Protein AF-A0A357TM48-F1 (afdb_monomer)

Radius of gyration: 20.2 Å; Cα contacts (8 Å, |Δi|>4): 342; chains: 1; bounding box: 59×44×56 Å

Sequence (221 aa):
MKEPLDELLVQACAARQRADLAALEQLAPANVPMPFVPQVRRTPRRLLKIVIIAAVCAVLATTAYAFWPRAAVILEGSRAYLAVQEAPQNSIPMEQMQLTYVPEGCTVAWDDSTYQKYGVYYCLIDNGKQGREQQLLGIAQMPLESKVNIQGSGPDDAITEEDEENIAQQFVLVDDIAALTAEEIQERSVVTWTAGDSYYVASVYRWQDKAEVVKILQGIR

Structure (mmCIF, N/CA/C/O backbone):
data_AF-A0A357TM48-F1
#
_entry.id   AF-A0A357TM48-F1
#
loop_
_atom_site.group_PDB
_atom_site.id
_atom_site.type_symbol
_atom_site.label_atom_id
_atom_site.label_alt_id
_atom_site.label_comp_id
_atom_site.label_asym_id
_atom_site.label_entity_id
_atom_site.label_seq_id
_atom_site.pdbx_PDB_ins_code
_atom_site.Cartn_x
_atom_site.Cartn_y
_atom_site.Cartn_z
_atom_site.occupancy
_atom_site.B_iso_or_equiv
_atom_site.auth_seq_id
_atom_site.auth_comp_id
_atom_site.auth_asym_id
_atom_site.auth_atom_id
_atom_site.pdbx_PDB_model_num
ATOM 1 N N . MET A 1 1 ? 44.552 12.638 -39.356 1.00 50.78 1 MET A N 1
ATOM 2 C CA . MET A 1 1 ? 43.098 12.750 -39.618 1.00 50.78 1 MET A CA 1
ATOM 3 C C . MET A 1 1 ? 42.351 11.466 -39.220 1.00 50.78 1 MET A C 1
ATOM 5 O O . MET A 1 1 ? 41.665 10.890 -40.049 1.00 50.78 1 MET A O 1
ATOM 9 N N . LYS A 1 2 ? 42.483 10.998 -37.967 1.00 55.91 2 LYS A N 1
ATOM 10 C CA . LYS A 1 2 ? 41.686 9.871 -37.420 1.00 55.91 2 LYS A CA 1
ATOM 11 C C . LYS A 1 2 ? 40.519 10.338 -36.536 1.00 55.91 2 LYS A C 1
ATOM 13 O O . LYS A 1 2 ? 39.512 9.655 -36.449 1.00 55.91 2 LYS A O 1
ATOM 18 N N . GLU A 1 3 ? 40.622 11.553 -36.005 1.00 61.62 3 GLU A N 1
ATOM 19 C CA . GLU A 1 3 ? 39.648 12.179 -35.105 1.00 61.62 3 GLU A CA 1
ATOM 20 C C . GLU A 1 3 ? 38.196 12.251 -35.621 1.00 61.62 3 GLU A C 1
ATOM 22 O O . GLU A 1 3 ? 37.305 11.935 -34.837 1.00 61.62 3 GLU A O 1
ATOM 27 N N . PRO A 1 4 ? 37.893 12.561 -36.903 1.00 71.12 4 PRO A N 1
ATOM 28 C CA . PRO A 1 4 ? 36.495 12.732 -37.307 1.00 71.12 4 PRO A CA 1
ATOM 29 C C . PRO A 1 4 ? 35.723 11.408 -37.392 1.00 71.12 4 PRO A C 1
ATOM 31 O O . PRO A 1 4 ? 34.505 11.400 -37.249 1.00 71.12 4 PRO A O 1
ATOM 34 N N . LEU A 1 5 ? 36.405 10.282 -37.631 1.00 73.94 5 LEU A N 1
ATOM 35 C CA . LEU A 1 5 ? 35.756 8.969 -37.683 1.00 73.94 5 LEU A CA 1
ATOM 36 C C . LEU A 1 5 ? 35.489 8.428 -36.274 1.00 73.94 5 LEU A C 1
ATOM 38 O O . LEU A 1 5 ? 34.426 7.861 -36.034 1.00 73.94 5 LEU A O 1
ATOM 42 N N . ASP A 1 6 ? 36.426 8.644 -35.350 1.00 79.50 6 ASP A N 1
ATOM 43 C CA . ASP A 1 6 ? 36.281 8.221 -33.957 1.00 79.50 6 ASP A CA 1
ATOM 44 C C . ASP A 1 6 ? 35.148 8.997 -33.259 1.00 79.50 6 ASP A C 1
ATOM 46 O O . ASP A 1 6 ? 34.325 8.391 -32.5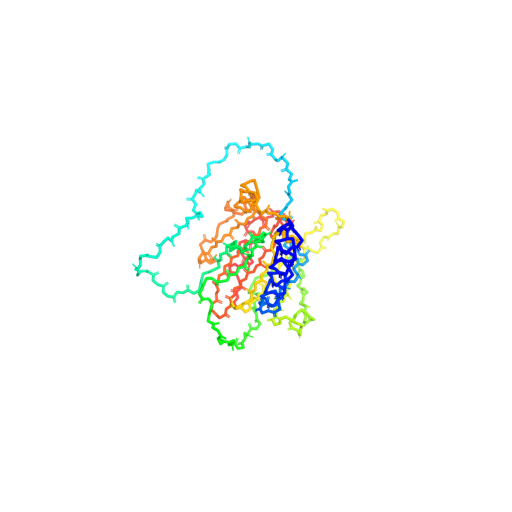73 1.00 79.50 6 ASP A O 1
ATOM 50 N N . GLU A 1 7 ? 35.011 10.305 -33.509 1.00 80.19 7 GLU A N 1
ATOM 51 C CA . GLU A 1 7 ? 33.880 11.097 -32.999 1.00 80.19 7 GLU A CA 1
ATOM 52 C C . GLU A 1 7 ? 32.528 10.623 -33.551 1.00 80.19 7 GLU A C 1
ATOM 54 O O . GLU A 1 7 ? 31.555 10.504 -32.799 1.00 80.19 7 GLU A O 1
ATOM 59 N N . LEU A 1 8 ? 32.461 10.294 -34.847 1.00 79.25 8 LEU A N 1
ATOM 60 C CA . LEU A 1 8 ? 31.242 9.770 -35.470 1.00 79.25 8 LEU A CA 1
ATOM 61 C C . LEU A 1 8 ? 30.846 8.401 -34.901 1.00 79.25 8 LEU A C 1
ATOM 63 O O . LEU A 1 8 ? 29.659 8.141 -34.697 1.00 79.25 8 LEU A O 1
ATOM 67 N N . LEU A 1 9 ? 31.820 7.539 -34.601 1.00 78.81 9 LEU A N 1
ATOM 68 C CA . LEU A 1 9 ? 31.573 6.239 -33.974 1.00 78.81 9 LEU A CA 1
ATOM 69 C C . LEU A 1 9 ? 31.082 6.387 -32.529 1.00 78.81 9 LEU A C 1
ATOM 71 O O . LEU A 1 9 ? 30.126 5.715 -32.142 1.00 78.81 9 LEU A O 1
ATOM 75 N N . VAL A 1 10 ? 31.667 7.301 -31.748 1.00 85.25 10 VAL A N 1
ATOM 76 C CA . VAL A 1 10 ? 31.211 7.596 -30.378 1.00 85.25 10 VAL A CA 1
ATOM 77 C C . VAL A 1 10 ? 29.776 8.131 -30.380 1.00 85.25 10 VAL A C 1
ATOM 79 O O . VAL A 1 10 ? 28.950 7.681 -29.584 1.00 85.25 10 VAL A O 1
ATOM 82 N N . GLN A 1 11 ? 29.438 9.033 -31.306 1.00 80.69 11 GLN A N 1
ATOM 83 C CA . GLN A 1 11 ? 28.073 9.548 -31.439 1.00 80.69 11 GLN A CA 1
ATOM 84 C C . GLN A 1 11 ? 27.076 8.465 -31.865 1.00 80.69 11 GLN A C 1
ATOM 86 O O . GLN A 1 11 ? 25.979 8.398 -31.305 1.00 80.69 11 GLN A O 1
ATOM 91 N N . ALA A 1 12 ? 27.449 7.598 -32.809 1.00 79.38 12 ALA A N 1
ATOM 92 C CA . ALA A 1 12 ? 26.606 6.491 -33.250 1.00 79.38 12 ALA A CA 1
ATOM 93 C C . ALA A 1 12 ? 26.348 5.481 -32.119 1.00 79.38 12 ALA A C 1
ATOM 95 O O . ALA A 1 12 ? 25.206 5.064 -31.925 1.00 79.38 12 ALA A O 1
ATOM 96 N N . CYS A 1 13 ? 27.371 5.147 -31.325 1.00 80.94 13 CYS A N 1
ATOM 97 C CA . CYS A 1 13 ? 27.227 4.297 -30.142 1.00 80.94 13 CYS A CA 1
ATOM 98 C C . CYS A 1 13 ? 26.324 4.938 -29.082 1.00 80.94 13 CYS A C 1
ATOM 100 O O . CYS A 1 13 ? 25.415 4.278 -28.586 1.00 80.94 13 CYS A O 1
ATOM 102 N N . ALA A 1 14 ? 26.500 6.228 -28.783 1.00 76.94 14 ALA A N 1
ATOM 103 C CA . ALA A 1 14 ? 25.650 6.934 -27.825 1.00 76.94 14 ALA A CA 1
ATOM 104 C C . ALA A 1 14 ? 24.187 7.023 -28.299 1.00 76.94 14 ALA A C 1
ATOM 106 O O . ALA A 1 14 ? 23.260 6.848 -27.509 1.00 76.94 14 ALA A O 1
ATOM 107 N N . ALA A 1 15 ? 23.959 7.269 -29.592 1.00 76.75 15 ALA A N 1
ATOM 108 C CA . ALA A 1 15 ? 22.620 7.282 -30.177 1.00 76.75 15 ALA A CA 1
ATOM 109 C C . ALA A 1 15 ? 21.969 5.894 -30.130 1.00 76.75 15 ALA A C 1
ATOM 111 O O . ALA A 1 15 ? 20.793 5.778 -29.783 1.00 76.75 15 ALA A O 1
ATOM 112 N N . ARG A 1 16 ? 22.740 4.839 -30.420 1.00 74.25 16 ARG A N 1
ATOM 113 C CA . ARG A 1 16 ? 22.258 3.460 -30.353 1.00 74.25 16 ARG A CA 1
ATOM 114 C C . ARG A 1 16 ? 21.920 3.044 -28.926 1.00 74.25 16 ARG A C 1
ATOM 116 O O . ARG A 1 16 ? 20.839 2.523 -28.698 1.00 74.25 16 ARG A O 1
ATOM 123 N N . GLN A 1 17 ? 22.787 3.359 -27.971 1.00 73.19 17 GLN A N 1
ATOM 124 C CA . GLN A 1 17 ? 22.563 3.077 -26.558 1.00 73.19 17 GLN A CA 1
ATOM 125 C C . GLN A 1 17 ? 21.320 3.797 -26.022 1.00 73.19 17 GLN A C 1
ATOM 127 O O . GLN A 1 17 ? 20.552 3.206 -25.273 1.00 73.19 17 GLN A O 1
ATOM 132 N N . ARG A 1 18 ? 21.066 5.043 -26.447 1.00 70.31 18 ARG A N 1
ATOM 133 C CA . ARG A 1 18 ? 19.818 5.755 -26.121 1.00 70.31 18 ARG A CA 1
ATOM 134 C C . ARG A 1 18 ? 18.587 5.086 -26.725 1.00 70.31 18 ARG A C 1
ATOM 136 O O . ARG A 1 18 ? 17.568 5.009 -26.054 1.00 70.31 18 ARG A O 1
ATOM 143 N N . ALA A 1 19 ? 18.671 4.618 -27.969 1.00 71.19 19 ALA A N 1
ATOM 144 C CA . ALA A 1 19 ? 17.565 3.918 -28.619 1.00 71.19 19 ALA A CA 1
ATOM 145 C C . ALA A 1 19 ? 17.273 2.569 -27.947 1.00 71.19 19 ALA A C 1
ATOM 147 O O . ALA A 1 19 ? 16.112 2.242 -27.721 1.00 71.19 19 ALA A O 1
ATOM 148 N N . ASP A 1 20 ? 18.315 1.822 -27.581 1.00 60.91 20 ASP A N 1
ATOM 149 C CA . ASP A 1 20 ? 18.181 0.548 -26.878 1.00 60.91 20 ASP A CA 1
ATOM 150 C C . ASP A 1 20 ? 17.650 0.766 -25.442 1.00 60.91 20 ASP A C 1
ATOM 152 O O . ASP A 1 20 ? 16.768 0.033 -25.002 1.00 60.91 20 ASP A O 1
ATOM 156 N N . LEU A 1 21 ? 18.078 1.826 -24.740 1.00 63.47 21 LEU A N 1
ATOM 157 C CA . LEU A 1 21 ? 17.496 2.233 -23.450 1.00 63.47 21 LEU A CA 1
ATOM 158 C C . LEU A 1 21 ? 16.027 2.650 -23.579 1.00 63.47 21 LEU A C 1
ATOM 160 O O . LEU A 1 21 ? 15.206 2.212 -22.782 1.00 63.47 21 LEU A O 1
ATOM 164 N N . ALA A 1 22 ? 15.672 3.441 -24.593 1.00 64.25 22 ALA A N 1
ATOM 165 C CA . ALA A 1 22 ? 14.287 3.833 -24.845 1.00 64.25 22 ALA A CA 1
ATOM 166 C C . ALA A 1 22 ? 13.403 2.623 -25.199 1.00 64.25 22 ALA A C 1
ATOM 168 O O . ALA A 1 22 ? 12.245 2.564 -24.795 1.00 64.25 22 ALA A O 1
ATOM 169 N N . ALA A 1 23 ? 13.944 1.635 -25.918 1.00 61.94 23 ALA A N 1
ATOM 170 C CA . ALA A 1 23 ? 13.253 0.380 -26.196 1.00 61.94 23 ALA A CA 1
ATOM 171 C C . ALA A 1 23 ? 13.053 -0.457 -24.920 1.00 61.94 23 ALA A C 1
ATOM 173 O O . ALA A 1 23 ? 11.981 -1.025 -24.727 1.00 61.94 23 ALA A O 1
ATOM 174 N N . LEU A 1 24 ? 14.039 -0.488 -24.016 1.00 54.25 24 LEU A N 1
ATOM 175 C CA . LEU A 1 24 ? 13.893 -1.114 -22.697 1.00 54.25 24 LEU A CA 1
ATOM 176 C C . LEU A 1 24 ? 12.888 -0.368 -21.807 1.00 54.25 24 LEU A C 1
ATOM 178 O O . LEU A 1 24 ? 12.118 -1.017 -21.110 1.00 54.25 24 LEU A O 1
ATOM 182 N N . GLU A 1 25 ? 12.826 0.965 -21.864 1.00 54.41 25 GLU A N 1
ATOM 183 C CA . GLU A 1 25 ? 11.791 1.752 -21.175 1.00 54.41 25 GLU A CA 1
ATOM 184 C C . GLU A 1 25 ? 10.382 1.481 -21.721 1.00 54.41 25 GLU A C 1
ATOM 186 O O . GLU A 1 25 ? 9.424 1.511 -20.957 1.00 54.41 25 GLU A O 1
ATOM 191 N N . GLN A 1 26 ? 10.241 1.188 -23.018 1.00 50.75 26 GLN A N 1
ATOM 192 C CA . GLN A 1 26 ? 8.958 0.795 -23.619 1.00 50.75 26 GLN A CA 1
ATOM 193 C C . GLN A 1 26 ? 8.539 -0.637 -23.267 1.00 50.75 26 GLN A C 1
ATOM 195 O O . GLN A 1 26 ? 7.348 -0.938 -23.258 1.00 50.75 26 GLN A O 1
ATOM 200 N N . LEU A 1 27 ? 9.509 -1.514 -23.000 1.00 46.16 27 LEU A N 1
ATOM 201 C CA . LEU A 1 27 ? 9.281 -2.880 -22.523 1.00 46.16 27 LEU A CA 1
ATOM 202 C C . LEU A 1 27 ? 9.148 -2.958 -20.997 1.00 46.16 27 LEU A C 1
ATOM 204 O O . LEU A 1 27 ? 8.746 -4.000 -20.478 1.00 46.16 27 LEU A O 1
ATOM 208 N N . ALA A 1 28 ? 9.492 -1.887 -20.276 1.00 47.72 28 ALA A N 1
ATOM 209 C CA . ALA A 1 28 ? 9.297 -1.823 -18.841 1.00 47.72 28 ALA A CA 1
ATOM 210 C C . ALA A 1 28 ? 7.789 -1.925 -18.554 1.00 47.72 28 ALA A C 1
ATOM 212 O O . ALA A 1 28 ? 7.002 -1.212 -19.186 1.00 47.72 28 ALA A O 1
ATOM 213 N N . PRO A 1 29 ? 7.364 -2.808 -17.629 1.00 50.72 29 PRO A N 1
ATOM 214 C CA . PRO A 1 29 ? 5.963 -2.884 -17.237 1.00 50.72 29 PRO A CA 1
ATOM 215 C C . PRO A 1 29 ? 5.495 -1.489 -16.827 1.00 50.72 29 PRO A C 1
ATOM 217 O O . PRO A 1 29 ? 6.277 -0.710 -16.276 1.00 50.72 29 PRO A O 1
ATOM 220 N N . ALA A 1 30 ? 4.246 -1.159 -17.160 1.00 55.47 30 ALA A N 1
ATOM 221 C CA . ALA A 1 30 ? 3.700 0.179 -16.986 1.00 55.47 30 ALA A CA 1
ATOM 222 C C . ALA A 1 30 ? 4.016 0.700 -15.578 1.00 55.47 30 ALA A C 1
ATOM 224 O O . ALA A 1 30 ? 3.486 0.193 -14.593 1.00 55.47 30 ALA A O 1
ATOM 225 N N . ASN A 1 31 ? 4.894 1.704 -15.490 1.00 61.56 31 ASN A N 1
ATOM 226 C CA . ASN A 1 31 ? 5.189 2.362 -14.226 1.00 61.56 31 ASN A CA 1
ATOM 227 C C . ASN A 1 31 ? 3.888 2.958 -13.705 1.00 61.56 31 ASN A C 1
ATOM 229 O O . ASN A 1 31 ? 3.374 3.914 -14.292 1.00 61.56 31 ASN A O 1
ATOM 233 N N . VAL A 1 32 ? 3.349 2.383 -12.632 1.00 61.38 32 VAL A N 1
ATOM 234 C CA . VAL A 1 32 ? 2.098 2.857 -12.044 1.00 61.38 32 VAL A CA 1
ATOM 235 C C . VAL A 1 32 ? 2.420 4.112 -11.229 1.00 61.38 32 VAL A C 1
ATOM 237 O O . VAL A 1 32 ? 3.151 4.025 -10.237 1.00 61.38 32 VAL A O 1
ATOM 240 N N . PRO A 1 33 ? 1.938 5.304 -11.630 1.00 64.12 33 PRO A N 1
ATOM 241 C CA . PRO A 1 33 ? 2.152 6.511 -10.853 1.00 64.12 33 PRO A CA 1
ATOM 242 C C . PRO A 1 33 ? 1.248 6.460 -9.620 1.00 64.12 33 PRO A C 1
ATOM 244 O O . PRO A 1 33 ? 0.032 6.599 -9.729 1.00 64.12 33 PRO A O 1
ATOM 247 N N . MET A 1 34 ? 1.841 6.274 -8.442 1.00 65.50 34 MET A N 1
ATOM 248 C CA . MET A 1 34 ? 1.088 6.186 -7.191 1.00 65.50 34 MET A CA 1
ATOM 249 C C . MET A 1 34 ? 1.105 7.533 -6.454 1.00 65.50 34 MET A C 1
ATOM 251 O O . MET A 1 34 ? 2.171 7.966 -6.011 1.00 65.50 34 MET A O 1
ATOM 255 N N . PRO A 1 35 ? -0.047 8.213 -6.271 1.00 54.72 35 PRO A N 1
ATOM 256 C CA . PRO A 1 35 ? -0.089 9.592 -5.768 1.00 54.72 35 PRO A CA 1
ATOM 257 C C . PRO A 1 35 ? 0.291 9.745 -4.284 1.00 54.72 35 PRO A C 1
ATOM 259 O O . PRO A 1 35 ? 0.454 10.866 -3.801 1.00 54.72 35 PRO A O 1
ATOM 262 N N . PHE A 1 36 ? 0.429 8.639 -3.550 1.00 59.19 36 PHE A N 1
ATOM 263 C CA . PHE A 1 36 ? 0.661 8.622 -2.101 1.00 59.19 36 PHE A CA 1
ATOM 264 C C . PHE A 1 36 ? 1.896 7.838 -1.667 1.00 59.19 36 PHE A C 1
ATOM 266 O O . PHE A 1 36 ? 2.216 7.863 -0.475 1.00 59.19 36 PHE A O 1
ATOM 273 N N . VAL A 1 37 ? 2.587 7.158 -2.589 1.00 61.66 37 VAL A N 1
ATOM 274 C CA . VAL A 1 37 ? 3.927 6.658 -2.283 1.00 61.66 37 VAL A CA 1
ATOM 275 C C . VAL A 1 37 ? 4.800 7.903 -2.176 1.00 61.66 37 VAL A C 1
ATOM 277 O O . VAL A 1 37 ? 4.921 8.639 -3.161 1.00 61.66 37 VAL A O 1
ATOM 280 N N . PRO A 1 38 ? 5.322 8.229 -0.980 1.00 60.06 38 PRO A N 1
ATOM 281 C CA . PRO A 1 38 ? 6.178 9.386 -0.846 1.00 60.06 38 PRO A CA 1
ATOM 282 C C . PRO A 1 38 ? 7.352 9.181 -1.795 1.00 60.06 38 PRO A C 1
ATOM 284 O O . PRO A 1 38 ? 8.070 8.192 -1.682 1.00 60.06 38 PRO A O 1
ATOM 287 N N . GLN A 1 39 ? 7.537 10.113 -2.729 1.00 63.16 39 GLN A N 1
ATOM 288 C CA . GLN A 1 39 ? 8.811 10.212 -3.424 1.00 63.16 39 GLN A CA 1
ATOM 289 C C . GLN A 1 39 ? 9.865 10.387 -2.343 1.00 63.16 39 GLN A C 1
ATOM 291 O O . GLN A 1 39 ? 9.714 11.268 -1.482 1.00 63.16 39 GLN A O 1
ATOM 296 N N . VAL A 1 40 ? 10.864 9.511 -2.354 1.00 59.84 40 VAL A N 1
ATOM 297 C CA . VAL A 1 40 ? 11.907 9.476 -1.336 1.00 59.84 40 VAL A CA 1
ATOM 298 C C . VAL A 1 40 ? 12.543 10.860 -1.291 1.00 59.84 40 VAL A C 1
ATOM 300 O O . VAL A 1 40 ? 13.237 11.292 -2.210 1.00 59.84 40 VAL A O 1
ATOM 303 N N . ARG A 1 41 ? 12.216 11.636 -0.252 1.00 52.97 41 ARG A N 1
ATOM 304 C CA . ARG A 1 41 ? 12.746 12.992 -0.131 1.00 52.97 41 ARG A CA 1
ATOM 305 C C . ARG A 1 41 ? 14.166 12.893 0.394 1.00 52.97 41 ARG A C 1
ATOM 307 O O . ARG A 1 41 ? 14.348 12.513 1.548 1.00 52.97 41 ARG A O 1
ATOM 314 N N . ARG A 1 42 ? 15.124 13.348 -0.417 1.00 54.12 42 ARG A N 1
ATOM 315 C CA . ARG A 1 42 ? 16.471 13.743 0.017 1.00 54.12 42 ARG A CA 1
ATOM 316 C C . ARG A 1 42 ? 16.336 14.882 1.027 1.00 54.12 42 ARG A C 1
ATOM 318 O O . ARG A 1 42 ? 16.290 16.058 0.672 1.00 54.12 42 ARG A O 1
ATOM 325 N N . THR A 1 43 ? 16.132 14.548 2.294 1.00 46.00 43 THR A N 1
ATOM 326 C CA . THR A 1 43 ? 16.202 15.517 3.387 1.00 46.00 43 THR A CA 1
ATOM 327 C C . THR A 1 43 ? 17.249 15.029 4.364 1.00 46.00 43 THR A C 1
ATOM 329 O O . THR A 1 43 ? 17.151 13.873 4.770 1.00 46.00 43 THR A O 1
ATOM 332 N N . PRO A 1 44 ? 18.186 15.886 4.805 1.00 42.25 44 PRO A N 1
ATOM 333 C CA . PRO A 1 44 ? 19.158 15.521 5.822 1.00 42.25 44 PRO A CA 1
ATOM 334 C C . PRO A 1 44 ? 18.421 15.366 7.154 1.00 42.25 44 PRO A C 1
ATOM 336 O O . PRO A 1 44 ? 18.279 16.311 7.936 1.00 42.25 44 PRO A O 1
ATOM 339 N N . ARG A 1 45 ? 17.864 14.182 7.405 1.00 53.41 45 ARG A N 1
ATOM 340 C CA . ARG A 1 45 ? 17.303 13.845 8.709 1.00 53.41 45 ARG A CA 1
ATOM 341 C C . ARG A 1 45 ? 18.485 13.547 9.616 1.00 53.41 45 ARG A C 1
ATOM 343 O O . ARG A 1 45 ? 19.329 12.716 9.305 1.00 53.41 45 ARG A O 1
ATOM 350 N N . ARG A 1 46 ? 18.590 14.313 10.709 1.00 49.28 46 ARG A N 1
ATOM 351 C CA . ARG A 1 46 ? 19.639 14.144 11.722 1.00 49.28 46 ARG A CA 1
ATOM 352 C C . ARG A 1 46 ? 19.728 12.664 12.074 1.00 49.28 46 ARG A C 1
ATOM 354 O O . ARG A 1 46 ? 18.712 12.112 12.478 1.00 49.28 46 ARG A O 1
ATOM 361 N N . LEU A 1 47 ? 20.928 12.099 11.934 1.00 46.03 47 LEU A N 1
ATOM 362 C CA . LEU A 1 47 ? 21.337 10.767 12.383 1.00 46.03 47 LEU A CA 1
ATOM 363 C C . LEU A 1 47 ? 20.820 10.499 13.805 1.00 46.03 47 LEU A C 1
ATOM 365 O O . LEU A 1 47 ? 21.519 10.734 14.794 1.00 46.03 47 LEU A O 1
ATOM 369 N N . LEU A 1 48 ? 19.580 10.034 13.924 1.00 44.00 48 LEU A N 1
ATOM 370 C CA . LEU A 1 48 ? 19.118 9.388 15.132 1.00 44.00 48 LEU A CA 1
ATOM 371 C C . LEU A 1 48 ? 19.705 7.990 15.029 1.00 44.00 48 LEU A C 1
ATOM 373 O O . LEU A 1 48 ? 19.378 7.242 14.114 1.00 44.00 48 LEU A O 1
ATOM 377 N N . LYS A 1 49 ? 20.657 7.688 15.914 1.00 40.56 49 LYS A N 1
ATOM 378 C CA . LYS A 1 49 ? 21.263 6.364 16.052 1.00 40.56 49 LYS A CA 1
ATOM 379 C C . LYS A 1 49 ? 20.159 5.349 16.349 1.00 40.56 49 LYS A C 1
ATOM 381 O O . LYS A 1 49 ? 19.866 5.086 17.511 1.00 40.56 49 LYS A O 1
ATOM 386 N N . ILE A 1 50 ? 19.549 4.804 15.311 1.00 41.81 50 ILE A N 1
ATOM 387 C CA . ILE A 1 50 ? 18.650 3.667 15.390 1.00 41.81 50 ILE A CA 1
ATOM 388 C C . ILE A 1 50 ? 19.368 2.539 14.671 1.00 41.81 50 ILE A C 1
ATOM 390 O O . ILE A 1 50 ? 19.877 2.700 13.564 1.00 41.81 50 ILE A O 1
ATOM 394 N N . VAL A 1 51 ? 19.498 1.435 15.399 1.00 40.53 51 VAL A N 1
ATOM 395 C CA . VAL A 1 51 ? 20.103 0.180 14.972 1.00 40.53 51 VAL A CA 1
ATOM 396 C C . VAL A 1 51 ? 19.616 -0.145 13.564 1.00 40.53 51 VAL A C 1
ATOM 398 O O . VAL A 1 51 ? 18.432 -0.397 13.352 1.00 40.53 51 VAL A O 1
ATOM 401 N N . ILE A 1 52 ? 20.542 -0.106 12.608 1.00 39.22 52 ILE A N 1
ATOM 402 C CA . ILE A 1 52 ? 20.332 -0.588 11.249 1.00 39.22 52 ILE A CA 1
ATOM 403 C C . ILE A 1 52 ? 20.016 -2.077 11.387 1.00 39.22 52 ILE A C 1
ATOM 405 O O . ILE A 1 52 ? 20.914 -2.889 11.612 1.00 39.22 52 ILE A O 1
ATOM 409 N N . ILE A 1 53 ? 18.738 -2.446 11.293 1.00 39.56 53 ILE A N 1
ATOM 410 C CA . ILE A 1 53 ? 18.376 -3.825 10.976 1.00 39.56 53 ILE A CA 1
ATOM 411 C C . ILE A 1 53 ? 18.688 -3.968 9.491 1.00 39.56 53 ILE A C 1
ATOM 413 O O . ILE A 1 53 ? 17.873 -3.686 8.616 1.00 39.56 53 ILE A O 1
ATOM 417 N N . ALA A 1 54 ? 19.949 -4.302 9.229 1.00 35.50 54 ALA A N 1
ATOM 418 C CA . ALA A 1 54 ? 20.437 -4.671 7.921 1.00 35.50 54 ALA A CA 1
ATOM 419 C C . ALA A 1 54 ? 19.718 -5.956 7.508 1.00 35.50 54 ALA A C 1
ATOM 421 O O . ALA A 1 54 ? 20.041 -7.040 7.985 1.00 35.50 54 ALA A O 1
ATOM 422 N N . ALA A 1 55 ? 18.730 -5.819 6.634 1.00 39.53 55 ALA A N 1
ATOM 423 C CA . ALA A 1 55 ? 18.194 -6.929 5.862 1.00 39.53 55 ALA A CA 1
ATOM 424 C C . ALA A 1 55 ? 17.709 -6.439 4.491 1.00 39.53 55 ALA A C 1
ATOM 426 O O . ALA A 1 55 ? 16.640 -6.809 4.026 1.00 39.53 55 ALA A O 1
ATOM 427 N N . VAL A 1 56 ? 18.511 -5.612 3.819 1.00 39.62 56 VAL A N 1
ATOM 428 C CA . VAL A 1 56 ? 18.501 -5.577 2.351 1.00 39.62 56 VAL A CA 1
ATOM 429 C C . VAL A 1 56 ? 19.769 -6.299 1.921 1.00 39.62 56 VAL A C 1
ATOM 431 O O . VAL A 1 56 ? 20.793 -5.705 1.599 1.00 39.62 56 VAL A O 1
ATOM 434 N N . CYS A 1 57 ? 19.747 -7.623 2.069 1.00 33.38 57 CYS A N 1
ATOM 435 C CA . CYS A 1 57 ? 20.838 -8.462 1.611 1.00 33.38 57 CYS A CA 1
ATOM 436 C C . CYS A 1 57 ? 20.710 -8.649 0.102 1.00 33.38 57 CYS A C 1
ATOM 438 O O . CYS A 1 57 ? 19.710 -9.176 -0.384 1.00 33.38 57 CYS A O 1
ATOM 440 N N . ALA A 1 58 ? 21.775 -8.295 -0.615 1.00 40.94 58 ALA A N 1
ATOM 441 C CA . ALA A 1 58 ? 22.117 -8.915 -1.882 1.00 40.94 58 ALA A CA 1
ATOM 442 C C . ALA A 1 58 ? 22.194 -10.439 -1.672 1.00 40.94 58 ALA A C 1
ATOM 444 O O . ALA A 1 58 ? 23.216 -10.968 -1.234 1.00 40.94 58 ALA A O 1
ATOM 445 N N . VAL A 1 59 ? 21.094 -11.152 -1.920 1.00 39.16 59 VAL A N 1
ATOM 446 C CA . VAL A 1 59 ? 21.090 -12.614 -1.900 1.00 39.16 59 VAL A CA 1
ATOM 447 C C . VAL A 1 59 ? 21.508 -13.086 -3.282 1.00 39.16 59 VAL A C 1
ATOM 449 O O . VAL A 1 59 ? 20.717 -13.180 -4.217 1.00 39.16 59 VAL A O 1
ATOM 452 N N . LEU A 1 60 ? 22.803 -13.370 -3.391 1.00 38.88 60 LEU A N 1
ATOM 453 C CA . LEU A 1 60 ? 23.330 -14.290 -4.385 1.00 38.88 60 LEU A CA 1
ATOM 454 C C . LEU A 1 60 ? 22.591 -15.626 -4.251 1.00 38.88 60 LEU A C 1
ATOM 456 O O . LEU A 1 60 ? 22.471 -16.185 -3.161 1.00 38.88 60 LEU A O 1
ATOM 460 N N . ALA A 1 61 ? 22.092 -16.109 -5.383 1.00 44.31 61 ALA A N 1
ATOM 461 C CA . ALA A 1 61 ? 21.342 -17.342 -5.523 1.00 44.31 61 ALA A CA 1
ATOM 462 C C . ALA A 1 61 ? 22.076 -18.555 -4.921 1.00 44.31 61 ALA A C 1
ATOM 464 O O . ALA A 1 61 ? 22.986 -19.108 -5.534 1.00 44.31 61 ALA A O 1
ATOM 465 N N . THR A 1 62 ? 21.615 -19.029 -3.763 1.00 43.06 62 THR A N 1
ATOM 466 C CA . THR A 1 62 ? 21.830 -20.410 -3.304 1.00 43.06 62 THR A CA 1
ATOM 467 C C . THR A 1 62 ? 20.569 -20.940 -2.631 1.00 43.06 62 THR A C 1
ATOM 469 O O . THR A 1 62 ? 20.358 -20.791 -1.436 1.00 43.06 62 THR A O 1
ATOM 472 N N . THR A 1 63 ? 19.736 -21.547 -3.476 1.00 47.00 63 THR A N 1
ATOM 473 C CA . THR A 1 63 ? 18.923 -22.752 -3.250 1.00 47.00 63 THR A CA 1
ATOM 474 C C . THR A 1 63 ? 18.134 -22.909 -1.944 1.00 47.00 63 THR A C 1
ATOM 476 O O . THR A 1 63 ? 18.683 -23.220 -0.891 1.00 47.00 63 THR A O 1
ATOM 479 N N . ALA A 1 64 ? 16.814 -22.955 -2.154 1.00 44.41 64 ALA A N 1
ATOM 480 C CA . ALA A 1 64 ? 15.820 -23.740 -1.423 1.00 44.41 64 ALA A CA 1
ATOM 481 C C . ALA A 1 64 ? 15.343 -23.197 -0.069 1.00 44.41 64 ALA A C 1
ATOM 483 O O . ALA A 1 64 ? 15.510 -23.849 0.952 1.00 44.41 64 ALA A O 1
ATOM 484 N N . TYR A 1 65 ? 14.600 -22.085 -0.091 1.00 41.75 65 TYR A N 1
ATOM 485 C CA . TYR A 1 65 ? 13.435 -21.937 0.787 1.00 41.75 65 TYR A CA 1
ATOM 486 C C . TYR A 1 65 ? 12.320 -21.158 0.072 1.00 41.75 65 TYR A C 1
ATOM 488 O O . TYR A 1 65 ? 12.416 -19.954 -0.122 1.00 41.75 65 TYR A O 1
ATOM 496 N N . ALA A 1 66 ? 11.284 -21.909 -0.307 1.00 45.44 66 ALA A N 1
ATOM 497 C CA . ALA A 1 66 ? 9.928 -21.499 -0.671 1.00 45.44 66 ALA A CA 1
ATOM 498 C C . ALA A 1 66 ? 9.740 -20.484 -1.825 1.00 45.44 66 ALA A C 1
ATOM 500 O O . ALA A 1 66 ? 9.951 -19.284 -1.716 1.00 45.44 66 ALA A O 1
ATOM 501 N N . PHE A 1 67 ? 9.224 -21.054 -2.910 1.00 52.09 67 PHE A N 1
ATOM 502 C CA . PHE A 1 67 ? 8.762 -20.519 -4.189 1.00 52.09 67 PHE A CA 1
ATOM 503 C C . PHE A 1 67 ? 7.524 -19.605 -4.044 1.00 52.09 67 PHE A C 1
ATOM 505 O O . PHE A 1 67 ? 6.457 -19.932 -4.558 1.00 52.09 67 PHE A O 1
ATOM 512 N N . TRP A 1 68 ? 7.623 -18.511 -3.284 1.00 59.69 68 TRP A N 1
ATOM 513 C CA . TRP A 1 68 ? 6.540 -17.528 -3.165 1.00 59.69 68 TRP A CA 1
ATOM 514 C C . TRP A 1 68 ? 6.983 -16.160 -3.685 1.00 59.69 68 TRP A C 1
ATOM 516 O O . TRP A 1 68 ? 8.096 -15.735 -3.362 1.00 59.69 68 TRP A O 1
ATOM 526 N N . PRO A 1 69 ? 6.133 -15.470 -4.475 1.00 73.31 69 PRO A N 1
ATOM 527 C CA . PRO A 1 69 ? 6.405 -14.105 -4.898 1.00 73.31 69 PRO A CA 1
ATOM 528 C C . PRO A 1 69 ? 6.658 -13.243 -3.663 1.00 73.31 69 PRO A C 1
ATOM 530 O O . PRO A 1 69 ? 5.860 -13.262 -2.731 1.00 73.31 69 PRO A O 1
ATOM 533 N N . ARG A 1 70 ? 7.767 -12.501 -3.658 1.00 83.88 70 ARG A N 1
ATOM 534 C CA . ARG A 1 70 ? 8.140 -11.592 -2.569 1.00 83.88 70 ARG A CA 1
ATOM 535 C C . ARG A 1 70 ? 8.248 -10.172 -3.080 1.00 83.88 70 ARG A C 1
ATOM 537 O O . ARG A 1 70 ? 8.979 -9.915 -4.037 1.00 83.88 70 ARG A O 1
ATOM 544 N N . ALA A 1 71 ? 7.554 -9.251 -2.420 1.00 87.81 71 ALA A N 1
ATOM 545 C CA . ALA A 1 71 ? 7.732 -7.836 -2.688 1.00 87.81 71 ALA A CA 1
ATOM 546 C C . ALA A 1 71 ? 9.145 -7.398 -2.280 1.00 87.81 71 ALA A C 1
ATOM 548 O O . ALA A 1 71 ? 9.656 -7.785 -1.231 1.00 87.81 71 ALA A O 1
ATOM 549 N N . ALA A 1 72 ? 9.770 -6.580 -3.115 1.00 89.44 72 ALA A N 1
ATOM 550 C CA . ALA A 1 72 ? 11.124 -6.096 -2.938 1.00 89.44 72 ALA A CA 1
ATOM 551 C C . ALA A 1 72 ? 11.278 -4.679 -3.487 1.00 89.44 72 ALA A C 1
ATOM 553 O O . ALA A 1 72 ? 10.537 -4.247 -4.373 1.00 89.44 72 ALA A O 1
ATOM 554 N N . VAL A 1 73 ? 12.300 -3.987 -2.987 1.00 88.69 73 VAL A N 1
ATOM 555 C CA . VAL A 1 73 ? 12.868 -2.836 -3.682 1.00 88.69 73 VAL A CA 1
ATOM 556 C C . VAL A 1 73 ? 13.879 -3.361 -4.697 1.00 88.69 73 VAL A C 1
ATOM 558 O O . VAL A 1 73 ? 14.830 -4.044 -4.322 1.00 88.69 73 VAL A O 1
ATOM 561 N N . ILE A 1 74 ? 13.674 -3.051 -5.974 1.00 85.88 74 ILE A N 1
ATOM 562 C CA . ILE A 1 74 ? 14.564 -3.424 -7.074 1.00 85.88 74 ILE A CA 1
ATOM 563 C C . ILE A 1 74 ? 15.215 -2.160 -7.627 1.00 85.88 74 ILE A C 1
ATOM 565 O O . ILE A 1 74 ? 14.526 -1.217 -8.019 1.00 85.88 74 ILE A O 1
ATOM 569 N N . LEU A 1 75 ? 16.545 -2.158 -7.673 1.00 82.88 75 LEU A N 1
ATOM 570 C CA . LEU A 1 75 ? 17.332 -1.106 -8.305 1.00 82.88 75 LEU A CA 1
ATOM 571 C C . LEU A 1 75 ? 17.616 -1.503 -9.758 1.00 82.88 75 LEU A C 1
ATOM 573 O O . LEU A 1 75 ? 18.256 -2.522 -10.014 1.00 82.88 75 LEU A O 1
ATOM 577 N N . GLU A 1 76 ? 17.147 -0.703 -10.714 1.00 79.00 76 GLU A N 1
ATOM 578 C CA . GLU A 1 76 ? 17.422 -0.894 -12.142 1.00 79.00 76 GLU A CA 1
ATOM 579 C C . GLU A 1 76 ? 17.968 0.413 -12.726 1.00 79.00 76 GLU A C 1
ATOM 581 O O . GLU A 1 76 ? 17.239 1.384 -12.949 1.00 79.00 76 GLU A O 1
ATOM 586 N N . GLY A 1 77 ? 19.281 0.446 -12.966 1.00 77.44 77 GLY A N 1
ATOM 587 C CA . GLY A 1 77 ? 19.973 1.651 -13.420 1.00 77.44 77 GLY A CA 1
ATOM 588 C C . GLY A 1 77 ? 19.888 2.772 -12.383 1.00 77.44 77 GLY A C 1
ATOM 589 O O . GLY A 1 77 ? 20.333 2.614 -11.252 1.00 77.44 77 GLY A O 1
ATOM 590 N N . SER A 1 78 ? 19.321 3.910 -12.775 1.00 78.25 78 SER A N 1
ATOM 591 C CA . SER A 1 78 ? 19.138 5.100 -11.934 1.00 78.25 78 SER A CA 1
ATOM 592 C C . SER A 1 78 ? 17.762 5.164 -11.259 1.00 78.25 78 SER A C 1
ATOM 594 O O . SER A 1 78 ? 17.304 6.238 -10.873 1.00 78.25 78 SER A O 1
ATOM 596 N N . ARG A 1 79 ? 17.052 4.034 -11.163 1.00 81.31 79 ARG A N 1
ATOM 597 C CA . ARG A 1 79 ? 15.689 3.981 -10.627 1.00 81.31 79 ARG A CA 1
ATOM 598 C C . ARG A 1 79 ? 15.543 2.894 -9.578 1.00 81.31 79 ARG A C 1
ATOM 600 O O . ARG A 1 79 ? 16.105 1.809 -9.712 1.00 81.31 79 ARG A O 1
ATOM 607 N N . ALA A 1 80 ? 14.734 3.192 -8.572 1.00 85.19 80 ALA A N 1
ATOM 608 C CA . ALA A 1 80 ? 14.283 2.241 -7.575 1.00 85.19 80 ALA A CA 1
ATOM 609 C C . ALA A 1 80 ? 12.793 1.964 -7.775 1.00 85.19 80 ALA A C 1
ATOM 611 O O . ALA A 1 80 ? 11.985 2.885 -7.939 1.00 85.19 80 ALA A O 1
ATOM 612 N N . TYR A 1 81 ? 12.431 0.688 -7.724 1.00 85.81 81 TYR A N 1
ATOM 613 C CA . TYR A 1 81 ? 11.065 0.220 -7.902 1.00 85.81 81 TYR A CA 1
ATOM 614 C C . TYR A 1 81 ? 10.621 -0.635 -6.726 1.00 85.81 81 TYR A C 1
ATOM 616 O O . TYR A 1 8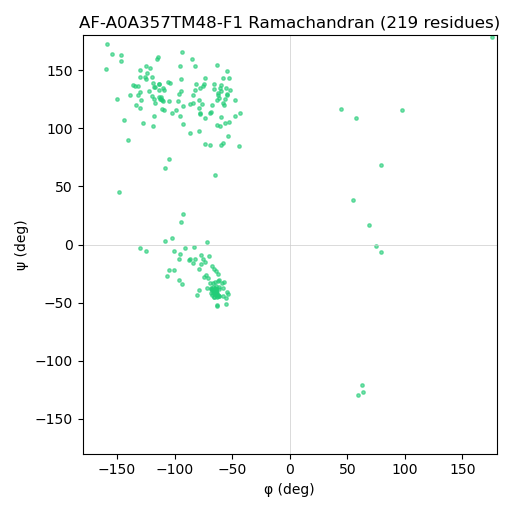1 ? 11.402 -1.440 -6.232 1.00 85.81 81 TYR A O 1
ATOM 624 N N . LEU A 1 82 ? 9.353 -0.532 -6.336 1.00 88.94 82 LEU A N 1
ATOM 625 C CA . LEU A 1 82 ? 8.671 -1.629 -5.656 1.00 88.94 82 LEU A CA 1
ATOM 626 C C . LEU A 1 82 ? 8.131 -2.596 -6.704 1.00 88.94 82 LEU A C 1
ATOM 628 O O . LEU A 1 82 ? 7.452 -2.179 -7.643 1.00 88.94 82 LEU A O 1
ATOM 632 N N . ALA A 1 83 ? 8.450 -3.872 -6.542 1.00 88.69 83 ALA A N 1
ATOM 633 C CA . ALA A 1 83 ? 8.043 -4.934 -7.450 1.00 88.69 83 ALA A CA 1
ATOM 634 C C . ALA A 1 83 ? 8.111 -6.291 -6.746 1.00 88.69 83 ALA A C 1
ATOM 636 O O . ALA A 1 83 ? 8.645 -6.401 -5.644 1.00 88.69 83 ALA A O 1
ATOM 637 N N . VAL A 1 84 ? 7.619 -7.337 -7.398 1.00 87.62 84 VAL A N 1
ATOM 638 C CA . VAL A 1 84 ? 7.744 -8.712 -6.913 1.00 87.62 84 VAL A CA 1
ATOM 639 C C . VAL A 1 84 ? 8.944 -9.390 -7.572 1.00 87.62 84 VAL A C 1
ATOM 641 O O . VAL A 1 84 ? 9.086 -9.368 -8.797 1.00 87.62 84 VAL A O 1
ATOM 644 N N . GLN A 1 85 ? 9.816 -10.002 -6.768 1.00 82.38 85 GLN A N 1
ATOM 645 C CA . GLN A 1 85 ? 10.906 -10.831 -7.284 1.00 82.38 85 GLN A CA 1
ATOM 646 C C . GLN A 1 85 ? 10.334 -12.064 -7.982 1.00 82.38 85 GLN A C 1
ATOM 648 O O . GLN A 1 85 ? 9.457 -12.730 -7.435 1.00 82.38 85 GLN A O 1
ATOM 653 N N . GLU A 1 86 ? 10.850 -12.363 -9.177 1.00 75.00 86 GLU A N 1
ATOM 654 C CA . GLU A 1 86 ? 10.437 -13.528 -9.975 1.00 75.00 86 GLU A CA 1
ATOM 655 C C . GLU A 1 86 ? 8.919 -13.581 -10.229 1.00 75.00 86 GLU A C 1
ATOM 657 O O . GLU A 1 86 ? 8.307 -14.649 -10.223 1.00 75.00 86 GLU A O 1
ATOM 662 N N . ALA A 1 87 ? 8.303 -12.414 -10.457 1.00 71.62 87 A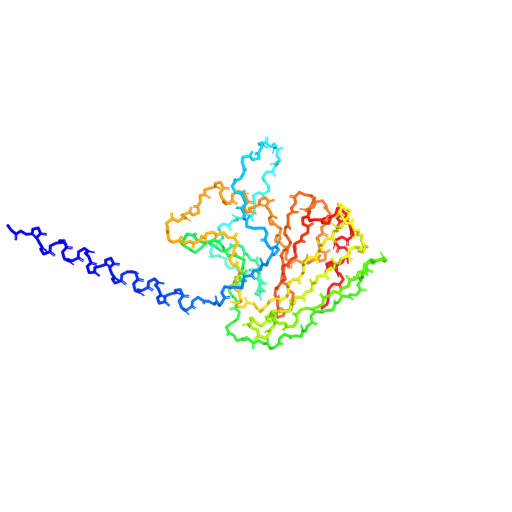LA A N 1
ATOM 663 C CA . ALA A 1 87 ? 6.877 -12.314 -10.740 1.00 71.62 87 ALA A CA 1
ATOM 664 C C . ALA A 1 87 ? 6.453 -13.260 -11.886 1.00 71.62 87 ALA A C 1
ATOM 666 O O . ALA A 1 87 ? 7.111 -13.290 -12.937 1.00 71.62 87 ALA A O 1
ATOM 667 N N . PRO A 1 88 ? 5.356 -14.023 -11.724 1.00 70.31 88 PRO A N 1
ATOM 668 C CA . PRO A 1 88 ? 4.836 -14.860 -12.794 1.00 70.31 88 PRO A CA 1
ATOM 669 C C . PRO A 1 88 ? 4.459 -13.991 -14.001 1.00 70.31 88 PRO A C 1
ATOM 671 O O . PRO A 1 88 ? 3.818 -12.957 -13.860 1.00 70.31 88 PRO A O 1
ATOM 674 N N . GLN A 1 89 ? 4.851 -14.414 -15.206 1.00 61.38 89 GLN A N 1
ATOM 675 C CA . GLN A 1 89 ? 4.604 -13.635 -16.432 1.00 61.38 89 GLN A CA 1
ATOM 676 C C . GLN A 1 89 ? 3.162 -13.720 -16.948 1.00 61.38 89 GLN A C 1
ATOM 678 O O . GLN A 1 89 ? 2.795 -12.997 -17.871 1.00 61.38 89 GLN A O 1
ATOM 683 N N . ASN A 1 90 ? 2.350 -14.606 -16.371 1.00 61.31 90 ASN A N 1
ATOM 684 C CA . ASN A 1 90 ? 0.957 -14.777 -16.753 1.00 61.31 90 ASN A CA 1
ATOM 685 C C . ASN A 1 90 ? 0.076 -14.092 -15.715 1.00 61.31 90 ASN A C 1
ATOM 687 O O . ASN A 1 90 ? 0.001 -14.547 -14.573 1.00 61.31 90 ASN A O 1
ATOM 691 N N . SER A 1 91 ? -0.594 -13.023 -16.133 1.00 58.16 91 SER A N 1
ATOM 692 C CA . SER A 1 91 ? -1.523 -12.283 -15.294 1.00 58.16 91 SER A CA 1
ATOM 693 C C . SER A 1 91 ? -2.761 -13.133 -15.006 1.00 58.16 91 SER A C 1
ATOM 695 O O . SER A 1 91 ? -3.539 -13.486 -15.896 1.00 58.16 91 SER A O 1
ATOM 697 N N . ILE A 1 92 ? -2.931 -13.502 -13.740 1.00 66.12 92 ILE A N 1
ATOM 698 C CA . ILE A 1 92 ? -4.192 -14.047 -13.244 1.00 66.12 92 ILE A CA 1
ATOM 699 C C . ILE A 1 92 ? -5.097 -12.841 -12.955 1.00 66.12 92 ILE A C 1
ATOM 701 O O . ILE A 1 92 ? -4.632 -11.878 -12.340 1.00 66.12 92 ILE A O 1
ATOM 705 N N . PRO A 1 93 ? -6.368 -12.838 -13.397 1.00 72.44 93 PRO A N 1
ATOM 706 C CA . PRO A 1 93 ? -7.297 -11.779 -13.031 1.00 72.44 93 PRO A CA 1
ATOM 707 C C . PRO A 1 93 ? -7.411 -11.691 -11.509 1.00 72.44 93 PRO A C 1
ATOM 709 O O . PRO A 1 93 ? -7.807 -12.654 -10.857 1.00 72.44 93 PRO A O 1
ATOM 712 N N . MET A 1 94 ? -7.064 -10.535 -10.953 1.00 85.19 94 MET A N 1
ATOM 713 C CA . MET A 1 94 ? -7.146 -10.307 -9.517 1.00 85.19 94 MET A CA 1
ATOM 714 C C . MET A 1 94 ? -8.594 -10.043 -9.106 1.00 85.19 94 MET A C 1
ATOM 716 O O . MET A 1 94 ? -9.291 -9.233 -9.729 1.00 85.19 94 MET A O 1
ATOM 720 N N . GLU A 1 95 ? -9.025 -10.678 -8.021 1.00 88.25 95 GLU A N 1
ATOM 721 C CA . GLU A 1 95 ? -10.217 -10.250 -7.295 1.00 88.25 95 GLU A CA 1
ATOM 722 C C . GLU A 1 95 ? -9.888 -8.984 -6.497 1.00 88.25 95 GLU A C 1
ATOM 724 O O . GLU A 1 95 ? -8.804 -8.868 -5.921 1.00 88.25 95 GLU A O 1
ATOM 729 N N . GLN A 1 96 ? -10.809 -8.019 -6.503 1.00 91.38 96 GLN A N 1
ATOM 730 C CA . GLN A 1 96 ? -10.655 -6.790 -5.734 1.00 91.38 96 GLN A CA 1
ATOM 731 C C . GLN A 1 96 ? -10.587 -7.114 -4.242 1.00 91.38 96 GLN A C 1
ATOM 733 O O . GLN A 1 96 ? -11.472 -7.785 -3.709 1.00 91.38 96 GLN A O 1
ATOM 738 N N . MET A 1 97 ? -9.561 -6.588 -3.576 1.00 93.56 97 MET A N 1
ATOM 739 C CA . MET A 1 97 ? -9.375 -6.749 -2.139 1.00 93.56 97 MET A CA 1
ATOM 740 C C . MET A 1 97 ? -10.608 -6.310 -1.339 1.00 93.56 97 MET A C 1
ATOM 742 O O . MET A 1 97 ? -11.307 -5.361 -1.706 1.00 93.56 97 MET A O 1
ATOM 746 N N . GLN A 1 98 ? -10.835 -6.943 -0.192 1.00 94.44 98 GLN A N 1
ATOM 747 C CA . GLN A 1 98 ? -11.923 -6.603 0.724 1.00 94.44 98 GLN A CA 1
ATOM 748 C C . GLN A 1 98 ? -11.383 -6.162 2.084 1.00 94.44 98 GLN A C 1
ATOM 750 O O . GLN A 1 98 ? -10.466 -6.764 2.637 1.00 94.44 98 GLN A O 1
ATOM 755 N N . LEU A 1 99 ? -11.993 -5.126 2.663 1.00 95.31 99 LEU A N 1
ATOM 756 C CA . LEU A 1 99 ? -11.677 -4.658 4.013 1.00 95.31 99 LEU A CA 1
ATOM 757 C C . LEU A 1 99 ? -12.648 -5.284 5.016 1.00 95.31 99 LEU A C 1
ATOM 759 O O . LEU A 1 99 ? -13.824 -4.929 5.056 1.00 95.31 99 LEU A O 1
ATOM 763 N N . THR A 1 100 ? -12.156 -6.191 5.860 1.00 95.94 100 THR A N 1
ATOM 764 C CA . THR A 1 100 ? -12.968 -6.792 6.941 1.00 95.94 100 THR A CA 1
ATOM 765 C C . THR A 1 100 ? -13.055 -5.913 8.189 1.00 95.94 100 THR A C 1
ATOM 767 O O . THR A 1 100 ? -13.885 -6.152 9.066 1.00 95.94 100 THR A O 1
ATOM 770 N N . TYR A 1 101 ? -12.215 -4.880 8.269 1.00 95.19 101 TYR A N 1
ATOM 771 C CA . TYR A 1 101 ? -12.208 -3.905 9.347 1.00 95.19 101 TYR A CA 1
ATOM 772 C C . TYR A 1 101 ? -12.001 -2.497 8.793 1.00 95.19 101 TYR A C 1
ATOM 774 O O . TYR A 1 101 ? -11.047 -2.234 8.064 1.00 95.19 101 TYR A O 1
ATOM 782 N N . VAL A 1 102 ? -12.886 -1.589 9.193 1.00 95.56 102 VAL A N 1
ATOM 783 C CA . VAL A 1 102 ? -12.769 -0.146 8.979 1.00 95.56 102 VAL A CA 1
ATOM 784 C C . VAL A 1 102 ? -13.061 0.508 10.330 1.00 95.56 102 VAL A C 1
ATOM 786 O O . VAL A 1 102 ? -14.072 0.151 10.944 1.00 95.56 102 VAL A O 1
ATOM 789 N N . PRO A 1 103 ? -12.200 1.407 10.839 1.00 95.00 103 PRO A N 1
ATOM 790 C CA . PRO A 1 103 ? -12.442 2.024 12.133 1.00 95.00 103 PRO A CA 1
ATOM 791 C C . PRO A 1 103 ? -13.711 2.872 12.151 1.00 95.00 103 PRO A C 1
ATOM 793 O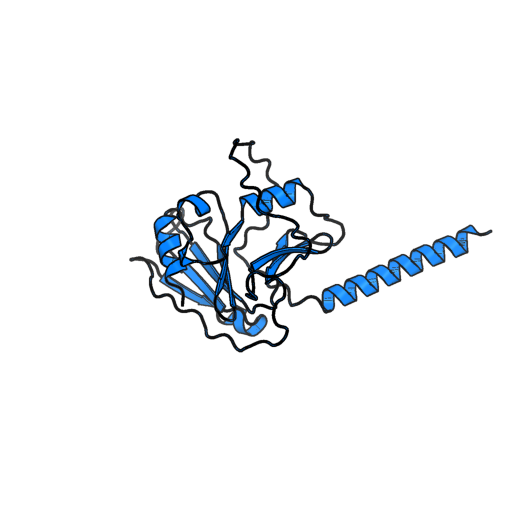 O . PRO A 1 103 ? -14.155 3.397 11.128 1.00 95.00 103 PRO A O 1
ATOM 796 N N . GLU A 1 104 ? -14.292 3.026 13.338 1.00 94.06 104 GLU A N 1
ATOM 797 C CA . GLU A 1 104 ? -15.490 3.841 13.514 1.00 94.06 104 GLU A CA 1
ATOM 798 C C . GLU A 1 104 ? -15.233 5.295 13.089 1.00 94.06 104 GLU A C 1
ATOM 800 O O . GLU A 1 104 ? -14.185 5.874 13.373 1.00 94.06 104 GLU A O 1
ATOM 805 N N . GLY A 1 105 ? -16.193 5.884 12.375 1.00 92.88 105 GLY A N 1
ATOM 806 C CA . GLY A 1 105 ? -16.081 7.244 11.843 1.00 92.88 105 GLY A CA 1
ATOM 807 C C . GLY A 1 105 ? -15.237 7.369 10.571 1.00 92.88 105 GLY A C 1
ATOM 808 O O . GLY A 1 105 ? -15.238 8.440 9.967 1.00 92.88 105 GLY A O 1
ATOM 809 N N . CYS A 1 106 ? -14.576 6.296 10.125 1.00 96.44 106 CYS A N 1
ATOM 810 C CA . CYS A 1 106 ? -13.854 6.300 8.859 1.00 96.44 106 CYS A CA 1
ATOM 811 C C . CYS A 1 106 ? -14.782 6.040 7.665 1.00 96.44 106 CYS A C 1
ATOM 813 O O . CYS A 1 106 ? -15.802 5.357 7.771 1.00 96.44 106 CYS A O 1
ATOM 815 N N . THR A 1 107 ? -14.387 6.545 6.499 1.00 96.44 107 THR A N 1
ATOM 816 C CA . THR A 1 107 ? -15.030 6.248 5.211 1.00 96.44 107 THR A CA 1
ATOM 817 C C . THR A 1 107 ? -14.024 5.629 4.252 1.00 96.44 107 THR A C 1
ATOM 819 O O . THR A 1 107 ? -12.828 5.894 4.357 1.00 96.44 107 THR A O 1
ATOM 822 N N . VAL A 1 108 ? -14.503 4.796 3.325 1.00 96.38 108 VAL A N 1
ATOM 823 C CA . VAL A 1 108 ? -13.674 4.163 2.292 1.00 96.38 108 VAL A CA 1
ATOM 824 C C . VAL A 1 108 ? -14.155 4.626 0.925 1.00 96.38 108 VAL A C 1
ATOM 826 O O . VAL A 1 108 ? -15.329 4.463 0.594 1.00 96.38 108 VAL A O 1
ATOM 829 N N . ALA A 1 109 ? -13.245 5.180 0.130 1.00 94.00 109 ALA A N 1
ATOM 830 C CA . ALA A 1 109 ? -13.477 5.521 -1.266 1.00 94.00 109 ALA A CA 1
ATOM 831 C C . ALA A 1 109 ? -12.657 4.591 -2.165 1.00 94.00 109 ALA A C 1
ATOM 833 O O . ALA A 1 109 ? -11.438 4.505 -2.017 1.00 94.00 109 ALA A O 1
ATOM 834 N N . TRP A 1 110 ? -13.326 3.909 -3.090 1.00 92.44 110 TRP A N 1
ATOM 835 C CA . TRP A 1 110 ? -12.697 3.070 -4.111 1.00 92.44 110 TRP A CA 1
ATOM 836 C C . TRP A 1 110 ? -12.494 3.867 -5.398 1.00 92.44 110 TRP A C 1
ATOM 838 O O . TRP A 1 110 ? -13.344 4.682 -5.760 1.00 92.44 110 TRP A O 1
ATOM 848 N N . ASP A 1 111 ? -11.373 3.639 -6.078 1.00 85.25 111 ASP A N 1
ATOM 849 C CA . ASP A 1 111 ? -11.050 4.281 -7.352 1.00 85.25 111 ASP A CA 1
ATOM 850 C C . ASP A 1 111 ? -10.893 3.249 -8.472 1.00 85.25 111 ASP A C 1
ATOM 852 O O . ASP A 1 111 ? -9.845 2.620 -8.641 1.00 85.25 111 ASP A O 1
ATOM 856 N N . ASP A 1 112 ? -11.937 3.137 -9.287 1.00 79.75 112 ASP A N 1
ATOM 857 C CA . ASP A 1 112 ? -11.971 2.222 -10.427 1.00 79.75 112 ASP A CA 1
ATOM 858 C C . ASP A 1 112 ? -11.171 2.747 -11.633 1.00 79.75 112 ASP A C 1
ATOM 860 O O . ASP A 1 112 ? -10.841 1.985 -12.547 1.00 79.75 112 ASP A O 1
ATOM 864 N N . SER A 1 113 ? -10.838 4.045 -11.666 1.00 78.50 113 SER A N 1
ATOM 865 C CA . SER A 1 113 ? -10.130 4.646 -12.805 1.00 78.50 113 SER A CA 1
ATOM 866 C C . SER A 1 113 ? -8.686 4.151 -12.904 1.00 78.50 113 SER A C 1
ATOM 868 O O . SER A 1 113 ? -8.159 3.954 -14.004 1.00 78.50 113 SER A O 1
ATOM 870 N N . THR A 1 114 ? -8.071 3.871 -11.753 1.00 72.50 114 THR A N 1
ATOM 871 C CA . THR A 1 114 ? -6.728 3.296 -11.663 1.00 72.50 114 THR A CA 1
ATOM 872 C C . THR A 1 114 ? -6.720 1.848 -12.172 1.00 72.50 114 THR A C 1
ATOM 874 O O . THR A 1 114 ? -5.807 1.466 -12.912 1.00 72.50 114 THR A O 1
ATOM 877 N N . TYR A 1 115 ? -7.780 1.077 -11.905 1.00 77.50 115 TYR A N 1
ATOM 878 C CA . TYR A 1 115 ? -7.906 -0.297 -12.398 1.00 77.50 115 TYR A CA 1
ATOM 879 C C . TYR A 1 115 ? -8.027 -0.348 -13.922 1.00 77.50 115 TYR A C 1
ATOM 881 O O . TYR A 1 115 ? -7.308 -1.094 -14.579 1.00 77.50 115 TYR A O 1
ATOM 889 N N . GLN A 1 116 ? -8.862 0.505 -14.516 1.00 71.12 116 GLN A N 1
ATOM 890 C CA . GLN A 1 116 ? -9.047 0.526 -15.973 1.00 71.12 116 GLN A CA 1
ATOM 891 C C . GLN A 1 116 ? -7.764 0.865 -16.743 1.00 71.12 116 GLN A C 1
ATOM 893 O O . GLN A 1 116 ? -7.589 0.427 -17.879 1.00 71.12 116 GLN A O 1
ATOM 898 N N . LYS A 1 117 ? -6.876 1.663 -16.141 1.00 74.81 117 LYS A N 1
ATOM 899 C CA . LYS A 1 117 ? -5.649 2.131 -16.790 1.00 74.81 117 LYS A CA 1
ATOM 900 C C . LYS A 1 117 ? -4.435 1.246 -16.508 1.00 74.81 117 LYS A C 1
ATOM 902 O O . LYS A 1 117 ? -3.573 1.128 -17.375 1.00 74.81 117 LYS A O 1
ATOM 907 N N . TYR A 1 118 ? -4.357 0.666 -15.312 1.00 75.56 118 TYR A N 1
ATOM 908 C CA . TYR A 1 118 ? -3.157 -0.015 -14.820 1.00 75.56 118 TYR A CA 1
ATOM 909 C C . TYR A 1 118 ? -3.414 -1.421 -14.262 1.00 75.56 118 TYR A C 1
ATOM 911 O O . TYR A 1 118 ? -2.466 -2.083 -13.861 1.00 75.56 118 TYR A O 1
ATOM 919 N N . GLY A 1 119 ? -4.666 -1.884 -14.201 1.00 83.25 119 GLY A N 1
ATOM 920 C CA . GLY A 1 119 ? -5.024 -3.153 -13.556 1.00 83.25 119 GLY A CA 1
ATOM 921 C C . GLY A 1 119 ? -4.873 -3.136 -12.031 1.00 83.25 119 GLY A C 1
ATOM 922 O O . GLY A 1 119 ? -4.818 -4.189 -11.410 1.00 83.25 119 GLY A O 1
ATOM 923 N N . VAL A 1 120 ? -4.786 -1.948 -11.424 1.00 87.56 120 VAL A N 1
ATOM 924 C CA . VAL A 1 120 ? -4.546 -1.754 -9.988 1.00 87.56 120 VAL A CA 1
ATOM 925 C C . VAL A 1 120 ? -5.832 -1.339 -9.286 1.00 87.56 120 VAL A C 1
ATOM 927 O O . VAL A 1 120 ? -6.416 -0.310 -9.630 1.00 87.56 120 VAL A O 1
ATOM 930 N N . TYR A 1 121 ? -6.248 -2.096 -8.272 1.00 91.25 121 TYR A N 1
ATOM 931 C CA . TYR A 1 121 ? -7.315 -1.653 -7.377 1.00 91.25 121 TYR A CA 1
ATOM 932 C C . TYR A 1 121 ? -6.753 -0.702 -6.330 1.00 91.25 121 TYR A C 1
ATOM 934 O O . TYR A 1 121 ? -5.688 -0.936 -5.756 1.00 91.25 121 TYR A O 1
ATOM 942 N N . TYR A 1 122 ? -7.491 0.368 -6.057 1.00 91.19 122 TYR A N 1
ATOM 943 C CA . TYR A 1 122 ? -7.089 1.380 -5.095 1.00 91.19 122 TYR A CA 1
ATOM 944 C C . TYR A 1 122 ? -8.255 1.750 -4.181 1.00 91.19 122 TYR A C 1
ATOM 946 O O . TYR A 1 122 ? -9.378 1.961 -4.645 1.00 91.19 122 TYR A O 1
ATOM 954 N N . CYS A 1 123 ? -7.974 1.865 -2.881 1.00 92.88 123 CYS A N 1
ATOM 955 C CA . CYS A 1 123 ? -8.874 2.514 -1.940 1.00 92.88 123 CYS A CA 1
ATOM 956 C C . CYS A 1 123 ? -8.161 3.553 -1.075 1.00 92.88 123 CYS A C 1
ATOM 958 O O . CYS A 1 123 ? -6.988 3.416 -0.711 1.00 92.88 123 CYS A O 1
ATOM 960 N N . LEU A 1 124 ? -8.923 4.564 -0.678 1.00 94.12 124 LEU A N 1
ATOM 961 C CA . LEU A 1 124 ? -8.534 5.578 0.283 1.00 94.12 124 LEU A CA 1
ATOM 962 C C . LEU A 1 124 ? -9.451 5.486 1.500 1.00 94.12 124 LEU A C 1
ATOM 964 O O . LEU A 1 124 ? -10.668 5.622 1.371 1.00 94.12 124 LEU A O 1
ATOM 968 N N . ILE A 1 125 ? -8.862 5.281 2.673 1.00 95.50 125 ILE A N 1
ATOM 969 C CA . ILE A 1 125 ? -9.565 5.362 3.950 1.00 95.50 125 ILE A CA 1
ATOM 970 C C . ILE A 1 125 ? -9.322 6.751 4.533 1.00 95.50 125 ILE A C 1
ATOM 972 O O . ILE A 1 125 ? -8.173 7.163 4.706 1.00 95.50 125 ILE A O 1
ATOM 976 N N . ASP A 1 126 ? -10.401 7.472 4.813 1.00 94.94 126 ASP A N 1
ATOM 977 C CA . ASP A 1 126 ? -10.392 8.791 5.446 1.00 94.94 126 ASP A CA 1
ATOM 978 C C . ASP A 1 126 ? -10.943 8.661 6.867 1.00 94.94 126 ASP A C 1
ATOM 980 O O . ASP A 1 126 ? -11.989 8.040 7.062 1.00 94.94 126 ASP A O 1
ATOM 984 N N . ASN A 1 127 ? -10.260 9.248 7.853 1.00 95.00 127 ASN A N 1
ATOM 985 C CA . ASN A 1 127 ? -10.684 9.226 9.255 1.00 95.00 127 ASN A CA 1
ATOM 986 C C . ASN A 1 127 ? -11.906 10.114 9.574 1.00 95.00 127 ASN A C 1
ATOM 988 O O . ASN A 1 127 ? -12.274 10.248 10.742 1.00 95.00 127 ASN A O 1
ATOM 992 N N . GLY A 1 128 ? -12.491 10.774 8.571 1.00 91.69 128 GLY A N 1
ATOM 993 C CA . GLY A 1 128 ? -13.690 11.605 8.688 1.00 91.69 128 GLY A CA 1
ATOM 994 C C . GLY A 1 128 ? -13.447 12.965 9.347 1.00 91.69 128 GLY A C 1
ATOM 995 O O . GLY A 1 128 ? -14.376 13.768 9.476 1.00 91.69 128 GLY A O 1
ATOM 996 N N . LYS A 1 129 ? -12.210 13.255 9.764 1.00 92.56 129 LYS A N 1
ATOM 997 C CA . LYS A 1 129 ? -11.837 14.538 10.366 1.00 92.56 129 LYS A CA 1
ATOM 998 C C . LYS A 1 129 ? -11.503 15.558 9.283 1.00 92.56 129 LYS A C 1
ATOM 1000 O O . LYS A 1 129 ? -11.184 15.219 8.150 1.00 92.56 129 LYS A O 1
ATOM 1005 N N . GLN A 1 130 ? -11.549 16.839 9.638 1.00 89.31 130 GLN A N 1
ATOM 1006 C CA . GLN A 1 130 ? -11.290 17.932 8.699 1.00 89.31 130 GLN A CA 1
ATOM 1007 C C . GLN A 1 130 ? -10.033 18.728 9.055 1.00 89.31 130 GLN A C 1
ATOM 1009 O O . GLN A 1 130 ? -9.552 18.741 10.191 1.00 89.31 130 GLN A O 1
ATOM 1014 N N . GLY A 1 131 ? -9.503 19.440 8.061 1.00 90.12 131 GLY A N 1
ATOM 1015 C CA . GLY A 1 131 ? -8.375 20.345 8.240 1.00 90.12 131 GLY A CA 1
ATOM 1016 C C . GLY A 1 131 ? -7.107 19.609 8.670 1.00 90.12 131 GLY A C 1
ATOM 1017 O O . GLY A 1 131 ? -6.673 18.666 8.019 1.00 90.12 131 GLY A O 1
ATOM 1018 N N . ARG A 1 132 ? -6.484 20.056 9.764 1.00 87.88 132 ARG A N 1
ATOM 1019 C CA . ARG A 1 132 ? -5.196 19.510 10.232 1.00 87.88 132 ARG A CA 1
ATOM 1020 C C . ARG A 1 132 ? -5.299 18.121 10.859 1.00 87.88 132 ARG A C 1
ATOM 1022 O O . ARG A 1 132 ? -4.272 17.478 11.041 1.00 87.88 132 ARG A O 1
ATOM 1029 N N . GLU A 1 133 ? -6.505 17.686 11.207 1.00 89.62 133 GLU A N 1
ATOM 1030 C CA . GLU A 1 133 ? -6.742 16.378 11.818 1.00 89.62 133 GLU A CA 1
ATOM 1031 C C . GLU A 1 133 ? -7.140 15.307 10.802 1.00 89.62 133 GLU A C 1
ATOM 1033 O O . GLU A 1 133 ? -7.211 14.132 11.170 1.00 89.62 133 GLU A O 1
ATOM 1038 N N . GLN A 1 134 ? -7.394 15.699 9.547 1.00 92.25 134 GLN A N 1
ATOM 1039 C CA . GLN A 1 134 ? -7.692 14.762 8.472 1.00 92.25 134 GLN A CA 1
ATOM 1040 C C . GLN A 1 134 ? -6.495 13.834 8.264 1.00 92.25 134 GLN A C 1
ATOM 1042 O O . GLN A 1 134 ? -5.363 14.2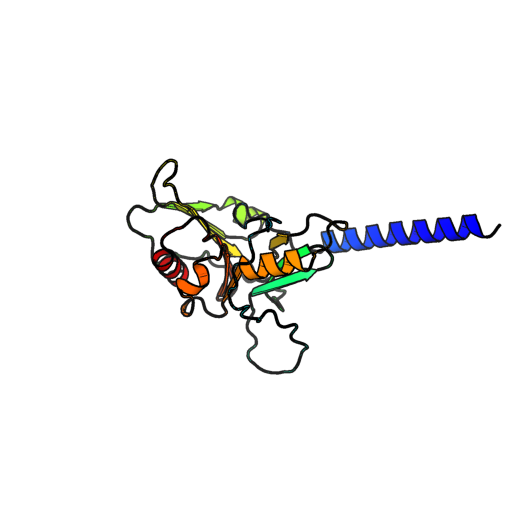83 8.049 1.00 92.25 134 GLN A O 1
ATOM 1047 N N . GLN A 1 135 ? -6.757 12.534 8.318 1.00 93.50 135 GLN A N 1
ATOM 1048 C CA . GLN A 1 135 ? -5.770 11.495 8.057 1.00 93.50 135 GLN A CA 1
ATOM 1049 C C . GLN A 1 135 ? -6.294 10.588 6.960 1.00 93.50 135 GLN A C 1
ATOM 1051 O O . GLN A 1 135 ? -7.485 10.306 6.874 1.00 93.50 135 GLN A O 1
ATOM 1056 N N . LEU A 1 136 ? -5.365 10.163 6.115 1.00 93.06 136 LEU A N 1
ATOM 1057 C CA . LEU A 1 136 ? -5.636 9.394 4.918 1.00 93.06 136 LEU A CA 1
ATOM 1058 C C . LEU A 1 136 ? -4.719 8.177 4.906 1.00 93.06 136 LEU A C 1
ATOM 1060 O O . LEU A 1 136 ? -3.507 8.330 5.082 1.00 93.06 136 LEU A O 1
ATOM 1064 N N . LEU A 1 137 ? -5.294 7.004 4.667 1.00 94.44 137 LEU A N 1
ATOM 1065 C CA . LEU A 1 137 ? -4.581 5.752 4.439 1.00 94.44 137 LEU A CA 1
ATOM 1066 C C . LEU A 1 137 ? -4.921 5.262 3.030 1.00 94.44 137 LEU A C 1
ATOM 1068 O O . LEU A 1 137 ? -6.054 4.882 2.750 1.00 94.44 137 LEU A O 1
ATOM 1072 N N . GLY A 1 138 ? -3.942 5.310 2.129 1.00 93.31 138 GLY A N 1
ATOM 1073 C CA . GLY A 1 138 ? -4.087 4.789 0.769 1.00 93.31 138 GLY A CA 1
ATOM 1074 C C . GLY A 1 138 ? -3.572 3.359 0.688 1.00 93.31 138 GLY A C 1
ATOM 1075 O O . GLY A 1 138 ? -2.463 3.106 1.159 1.00 93.31 138 GLY A O 1
ATOM 1076 N N . ILE A 1 139 ? -4.344 2.458 0.083 1.00 94.81 139 ILE A N 1
ATOM 1077 C CA . ILE A 1 139 ? -3.981 1.049 -0.106 1.00 94.81 139 ILE A CA 1
ATOM 1078 C C . ILE A 1 139 ? -4.191 0.696 -1.572 1.00 94.81 139 ILE A C 1
ATOM 1080 O O . ILE A 1 139 ? -5.283 0.880 -2.109 1.00 94.81 139 ILE A O 1
ATOM 1084 N N . ALA A 1 140 ? -3.143 0.192 -2.209 1.00 93.25 140 ALA A N 1
ATOM 1085 C CA . ALA A 1 140 ? -3.190 -0.318 -3.568 1.00 93.25 140 ALA A CA 1
ATOM 1086 C C . ALA A 1 140 ? -2.957 -1.817 -3.581 1.00 93.25 140 ALA A C 1
ATOM 1088 O O . ALA A 1 140 ? -2.048 -2.291 -2.904 1.00 93.25 140 ALA A O 1
ATOM 1089 N N . GLN A 1 141 ? -3.730 -2.520 -4.395 1.00 93.38 141 GLN A N 1
ATOM 1090 C CA . GLN A 1 141 ? -3.537 -3.919 -4.737 1.00 93.38 141 GLN A CA 1
ATOM 1091 C C . GLN A 1 141 ? -3.106 -3.986 -6.202 1.00 93.38 141 GLN A C 1
ATOM 1093 O O . GLN A 1 141 ? -3.798 -3.479 -7.088 1.00 93.38 141 GLN A O 1
ATOM 1098 N N . MET A 1 142 ? -1.959 -4.603 -6.451 1.00 90.12 142 MET A N 1
ATOM 1099 C CA . MET A 1 142 ? -1.287 -4.592 -7.743 1.00 90.12 142 MET A CA 1
ATOM 1100 C C . MET A 1 142 ? -1.030 -6.005 -8.274 1.00 90.12 142 MET A C 1
ATOM 1102 O O . MET A 1 142 ? -0.753 -6.909 -7.477 1.00 90.12 142 MET A O 1
ATOM 1106 N N . PRO A 1 143 ? -1.068 -6.186 -9.608 1.00 88.62 143 PRO A N 1
ATOM 1107 C CA . PRO A 1 143 ? -0.617 -7.416 -10.254 1.00 88.62 143 PRO A CA 1
ATOM 1108 C C . PRO A 1 143 ? 0.843 -7.695 -9.917 1.00 88.62 143 PRO A C 1
ATOM 1110 O O . PRO A 1 143 ? 1.632 -6.754 -9.848 1.00 88.62 143 PRO A O 1
ATOM 1113 N N . LEU A 1 144 ? 1.231 -8.959 -9.742 1.00 87.44 144 LEU A N 1
ATOM 1114 C CA . LEU A 1 144 ? 2.600 -9.325 -9.351 1.00 87.44 144 LEU A CA 1
ATOM 1115 C C . LEU A 1 144 ? 3.660 -8.796 -10.336 1.00 87.44 144 LEU A C 1
ATOM 1117 O O . LEU A 1 144 ? 4.758 -8.433 -9.927 1.00 87.44 144 LEU A O 1
ATOM 1121 N N . GLU A 1 145 ? 3.332 -8.697 -11.621 1.00 85.31 145 GLU A N 1
ATOM 1122 C CA . GLU A 1 145 ? 4.204 -8.184 -12.680 1.00 85.31 145 GLU A CA 1
ATOM 1123 C C . GLU A 1 145 ? 4.369 -6.652 -12.685 1.00 85.31 145 GLU A C 1
ATOM 1125 O O . GLU A 1 145 ? 5.236 -6.120 -13.387 1.00 85.31 145 GLU A O 1
ATOM 1130 N N . SER A 1 146 ? 3.543 -5.925 -11.927 1.00 85.81 146 SER A N 1
ATOM 1131 C CA . SER A 1 146 ? 3.566 -4.461 -11.902 1.00 85.81 146 SER A CA 1
ATOM 1132 C C . SER A 1 146 ? 4.772 -3.926 -11.137 1.00 85.81 146 SER A C 1
ATOM 1134 O O . SER A 1 146 ? 5.142 -4.447 -10.084 1.00 85.81 146 SER A O 1
ATOM 1136 N N . LYS A 1 147 ? 5.336 -2.814 -11.620 1.00 85.81 147 LYS A N 1
ATOM 1137 C CA . LYS A 1 147 ? 6.406 -2.070 -10.944 1.00 85.81 147 LYS A CA 1
ATOM 1138 C C . LYS A 1 147 ? 5.935 -0.663 -10.585 1.00 85.81 147 LYS A C 1
ATOM 1140 O O . LYS A 1 147 ? 5.358 0.044 -11.414 1.00 85.81 147 LYS A O 1
ATOM 1145 N N . VAL A 1 148 ? 6.236 -0.228 -9.365 1.00 84.56 148 VAL A N 1
ATOM 1146 C CA . VAL A 1 148 ? 6.003 1.149 -8.908 1.00 84.56 148 VAL A CA 1
ATOM 1147 C C . VAL A 1 148 ? 7.337 1.847 -8.765 1.00 84.56 148 VAL A C 1
ATOM 1149 O O . VAL A 1 148 ? 8.137 1.473 -7.915 1.00 84.56 148 VAL A O 1
ATOM 1152 N N . ASN A 1 149 ? 7.574 2.882 -9.567 1.00 84.44 149 ASN A N 1
ATOM 1153 C CA . ASN A 1 149 ? 8.745 3.733 -9.382 1.00 84.44 149 ASN A CA 1
ATOM 1154 C C . ASN A 1 149 ? 8.603 4.511 -8.063 1.00 84.44 149 ASN A C 1
ATOM 1156 O O . ASN A 1 149 ? 7.653 5.278 -7.886 1.00 84.44 149 ASN A O 1
ATOM 1160 N N . ILE A 1 150 ? 9.551 4.302 -7.150 1.00 82.88 150 ILE A N 1
ATOM 1161 C CA . ILE A 1 150 ? 9.605 4.991 -5.856 1.00 82.88 150 ILE A CA 1
ATOM 1162 C C . ILE A 1 150 ? 10.685 6.074 -5.809 1.00 82.88 1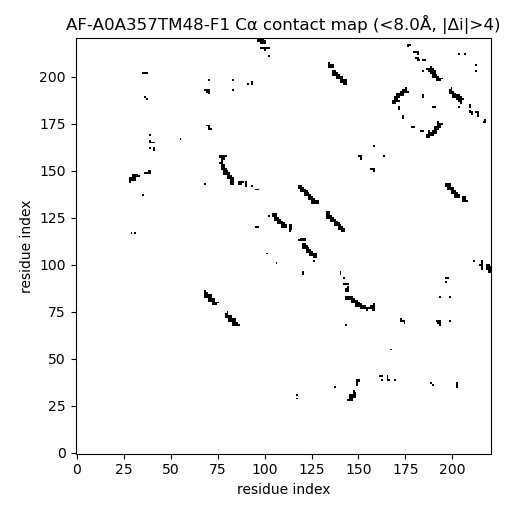50 ILE A C 1
ATOM 1164 O O . ILE A 1 150 ? 10.587 6.993 -4.991 1.00 82.88 150 ILE A O 1
ATOM 1168 N N . GLN A 1 151 ? 11.692 5.980 -6.680 1.00 79.44 151 GLN A N 1
ATOM 1169 C CA . GLN A 1 151 ? 12.750 6.969 -6.810 1.00 79.44 151 GLN A CA 1
ATOM 1170 C C . GLN A 1 151 ? 13.455 6.890 -8.170 1.00 79.44 151 GLN A C 1
ATOM 1172 O O . GLN A 1 151 ? 13.609 5.819 -8.755 1.00 79.44 151 GLN A O 1
ATOM 1177 N N . GLY A 1 152 ? 13.960 8.038 -8.623 1.00 70.31 152 GLY A N 1
ATOM 1178 C CA . GLY A 1 152 ? 14.726 8.172 -9.856 1.00 70.31 152 GLY A CA 1
ATOM 1179 C C . GLY A 1 152 ? 13.836 8.642 -11.000 1.00 70.31 152 GLY A C 1
ATOM 1180 O O . GLY A 1 152 ? 12.900 7.960 -11.428 1.00 70.31 152 GLY A O 1
ATOM 1181 N N . SER A 1 153 ? 14.130 9.837 -11.510 1.00 65.50 153 SER A N 1
ATOM 1182 C CA . SER A 1 153 ? 13.311 10.479 -12.551 1.00 65.50 153 SER A CA 1
ATOM 1183 C C . SER A 1 153 ? 13.849 10.250 -13.970 1.00 65.50 153 SER A C 1
ATOM 1185 O O . SER A 1 153 ? 13.144 10.502 -14.945 1.00 65.50 153 SER A O 1
ATOM 1187 N N . GLY A 1 154 ? 15.082 9.752 -14.118 1.00 60.75 154 GLY A N 1
ATOM 1188 C CA . GLY A 1 154 ? 15.742 9.620 -15.418 1.00 60.75 154 GLY A CA 1
ATOM 1189 C C . GLY A 1 154 ? 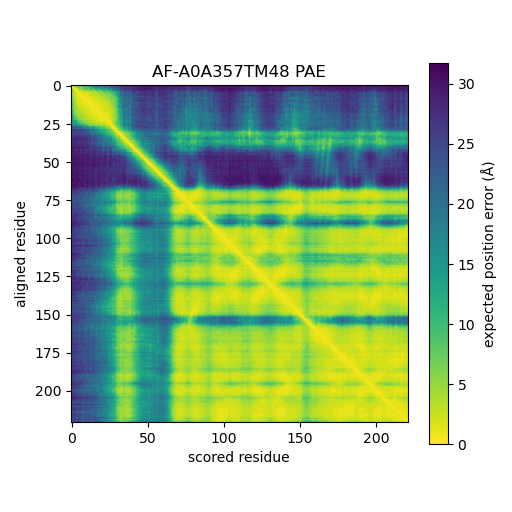17.189 9.123 -15.329 1.00 60.75 154 GLY A C 1
ATOM 1190 O O . GLY A 1 154 ? 17.688 8.893 -14.228 1.00 60.75 154 GLY A O 1
ATOM 1191 N N . PRO A 1 155 ? 17.865 8.944 -16.476 1.00 56.34 155 PRO A N 1
ATOM 1192 C CA . PRO A 1 155 ? 19.194 8.324 -16.565 1.00 56.34 155 PRO A CA 1
ATOM 1193 C C . PRO A 1 155 ? 20.311 9.106 -15.854 1.00 56.34 155 PRO A C 1
ATOM 1195 O O . PRO A 1 155 ? 21.308 8.505 -15.468 1.00 56.34 155 PRO A O 1
ATOM 1198 N N . ASP A 1 156 ? 20.134 10.414 -15.646 1.00 63.44 156 ASP A N 1
ATOM 1199 C CA . ASP A 1 156 ? 21.143 11.290 -15.031 1.00 63.44 156 ASP A CA 1
ATOM 1200 C C . ASP A 1 156 ? 21.018 11.404 -13.494 1.00 63.44 156 ASP A C 1
ATOM 1202 O O . ASP A 1 156 ? 21.836 12.062 -12.856 1.00 63.44 156 ASP A O 1
ATOM 1206 N N . ASP A 1 157 ? 20.007 10.776 -12.884 1.00 70.06 157 ASP A N 1
ATOM 1207 C CA . ASP A 1 157 ? 19.740 10.824 -11.436 1.00 70.06 157 ASP A CA 1
ATOM 1208 C C . ASP A 1 157 ? 20.076 9.478 -10.790 1.00 70.06 157 ASP A C 1
ATOM 1210 O O . ASP A 1 157 ? 19.193 8.733 -10.372 1.00 70.06 157 ASP A O 1
ATOM 1214 N N . ALA A 1 158 ? 21.364 9.123 -10.798 1.00 77.50 158 ALA A N 1
ATOM 1215 C CA . ALA A 1 158 ? 21.832 7.874 -10.208 1.00 77.50 158 ALA A CA 1
ATOM 1216 C C . ALA A 1 158 ? 21.401 7.769 -8.736 1.00 77.50 158 ALA A C 1
ATOM 1218 O O . ALA A 1 158 ? 21.548 8.723 -7.969 1.00 77.50 158 ALA A O 1
ATOM 1219 N N . ILE A 1 159 ? 20.899 6.593 -8.354 1.00 78.38 159 ILE A N 1
ATOM 1220 C CA . ILE A 1 159 ? 20.592 6.276 -6.960 1.00 78.38 159 ILE A CA 1
ATOM 1221 C C . ILE A 1 159 ? 21.901 6.313 -6.170 1.00 78.38 159 ILE A C 1
ATOM 1223 O O . ILE A 1 159 ? 22.881 5.662 -6.536 1.00 78.38 159 ILE A O 1
ATOM 1227 N N . THR A 1 160 ? 21.927 7.128 -5.123 1.00 82.50 160 THR A N 1
ATOM 1228 C CA . THR A 1 160 ? 23.064 7.254 -4.208 1.00 82.50 160 THR A CA 1
ATOM 1229 C C . THR A 1 160 ? 22.897 6.337 -2.994 1.00 82.50 160 THR A C 1
ATOM 1231 O O . THR A 1 160 ? 21.800 5.870 -2.707 1.00 82.50 160 THR A O 1
ATOM 1234 N N . GLU A 1 161 ? 23.965 6.120 -2.225 1.00 80.88 161 GLU A N 1
ATOM 1235 C CA . GLU A 1 161 ? 23.887 5.384 -0.949 1.00 80.88 161 GLU A CA 1
ATOM 1236 C C . GLU A 1 161 ? 22.898 6.047 0.033 1.00 80.88 161 GLU A C 1
ATOM 1238 O O . GLU A 1 161 ? 22.115 5.365 0.688 1.00 80.88 161 GLU A O 1
ATOM 1243 N N . GLU A 1 162 ? 22.845 7.386 0.062 1.00 81.19 162 GLU A N 1
ATOM 1244 C CA . GLU A 1 162 ? 21.858 8.137 0.855 1.00 81.19 162 GLU A CA 1
ATOM 1245 C C . GLU A 1 162 ? 20.418 7.834 0.404 1.00 81.19 162 GLU A C 1
ATOM 1247 O O . GLU A 1 162 ? 19.497 7.768 1.219 1.00 81.19 162 GLU A O 1
ATOM 1252 N N . ASP A 1 163 ? 20.202 7.642 -0.897 1.00 81.69 163 ASP A N 1
ATOM 1253 C CA . ASP A 1 163 ? 18.894 7.284 -1.440 1.00 81.69 163 ASP A CA 1
ATOM 1254 C C . ASP A 1 163 ? 18.481 5.872 -0.994 1.00 81.69 163 ASP A C 1
ATOM 1256 O O . ASP A 1 163 ? 17.352 5.681 -0.541 1.00 81.69 163 ASP A O 1
ATOM 1260 N N . GLU A 1 164 ? 19.401 4.904 -1.027 1.00 82.00 164 GLU A N 1
ATOM 1261 C CA . GLU A 1 164 ? 19.162 3.544 -0.527 1.00 82.00 164 GLU A CA 1
ATOM 1262 C C . GLU A 1 164 ? 18.838 3.525 0.973 1.00 82.00 164 GLU A C 1
ATOM 1264 O O . GLU A 1 164 ? 17.870 2.882 1.391 1.00 82.00 164 GLU A O 1
ATOM 1269 N N . GLU A 1 165 ? 19.586 4.276 1.788 1.00 82.31 165 GLU A N 1
ATOM 1270 C CA . GLU A 1 165 ? 19.304 4.425 3.219 1.00 82.31 165 GLU A CA 1
ATOM 1271 C C . GLU A 1 165 ? 17.927 5.053 3.459 1.00 82.31 165 GLU A C 1
ATOM 1273 O O . GLU A 1 165 ? 17.154 4.574 4.295 1.00 82.31 165 GLU A O 1
ATOM 1278 N N . ASN A 1 166 ? 17.584 6.101 2.707 1.00 82.62 166 ASN A N 1
ATOM 1279 C CA . ASN A 1 166 ? 16.283 6.752 2.812 1.00 82.62 166 ASN A CA 1
ATOM 1280 C C . ASN A 1 166 ? 15.138 5.812 2.412 1.00 82.62 166 ASN A C 1
ATOM 1282 O O . ASN A 1 166 ? 14.085 5.835 3.055 1.00 82.62 166 ASN A O 1
ATOM 1286 N N . ILE A 1 167 ? 15.327 4.973 1.390 1.00 83.12 167 ILE A N 1
ATOM 1287 C CA . ILE A 1 167 ? 14.368 3.928 1.021 1.00 83.12 167 ILE A CA 1
ATOM 1288 C C . ILE A 1 167 ? 14.237 2.917 2.168 1.00 83.12 167 ILE A C 1
ATOM 1290 O O . ILE A 1 167 ? 13.131 2.675 2.654 1.00 83.12 167 ILE A O 1
ATOM 1294 N N . ALA A 1 168 ? 15.343 2.374 2.675 1.00 83.00 168 ALA A N 1
ATOM 1295 C CA . ALA A 1 168 ? 15.318 1.395 3.762 1.00 83.00 168 ALA A CA 1
ATOM 1296 C C . ALA A 1 168 ? 14.639 1.937 5.036 1.00 83.00 168 ALA A C 1
ATOM 1298 O O . ALA A 1 168 ? 13.967 1.194 5.753 1.00 83.00 168 ALA A O 1
ATOM 1299 N N . GLN A 1 169 ? 14.768 3.240 5.302 1.00 83.56 169 GLN A N 1
ATOM 1300 C CA . GLN A 1 169 ? 14.105 3.919 6.416 1.00 83.56 169 GLN A CA 1
ATOM 1301 C C . GLN A 1 169 ? 12.630 4.249 6.160 1.00 83.56 169 GLN A C 1
ATOM 1303 O O . GLN A 1 169 ? 11.899 4.493 7.114 1.00 83.56 169 GLN A O 1
ATOM 1308 N N . GLN A 1 170 ? 12.163 4.311 4.914 1.00 84.88 170 GLN A N 1
ATOM 1309 C CA . GLN A 1 170 ? 10.779 4.698 4.607 1.00 84.88 170 GLN A CA 1
ATOM 1310 C C . GLN A 1 170 ? 9.849 3.506 4.404 1.00 84.88 170 GLN A C 1
ATOM 1312 O O . GLN A 1 170 ? 8.659 3.613 4.716 1.00 84.88 170 GLN A O 1
ATOM 1317 N N . PHE A 1 171 ? 10.372 2.389 3.908 1.00 88.62 171 PHE A N 1
ATOM 1318 C CA . PHE A 1 171 ? 9.581 1.233 3.503 1.00 88.62 171 PHE A CA 1
ATOM 1319 C C . PHE A 1 171 ? 9.715 0.095 4.511 1.00 88.62 171 PHE A C 1
ATOM 1321 O O . PHE A 1 171 ? 10.801 -0.170 5.013 1.00 88.62 171 PHE A O 1
ATOM 1328 N N . VAL A 1 172 ? 8.616 -0.595 4.793 1.00 91.25 172 VAL A N 1
ATOM 1329 C CA . VAL A 1 172 ? 8.601 -1.908 5.446 1.00 91.25 172 VAL A CA 1
ATOM 1330 C C . VAL A 1 172 ? 8.124 -2.913 4.421 1.00 91.25 172 VAL A C 1
ATOM 1332 O O . VAL A 1 172 ? 7.069 -2.724 3.816 1.00 91.25 172 VAL A O 1
ATOM 1335 N N . LEU A 1 173 ? 8.905 -3.967 4.232 1.00 91.94 173 LEU A N 1
ATOM 1336 C CA . LEU A 1 173 ? 8.556 -5.091 3.385 1.00 91.94 173 LEU A CA 1
ATOM 1337 C C . LEU A 1 173 ? 8.323 -6.276 4.314 1.00 91.94 173 LEU A C 1
ATOM 1339 O O . LEU A 1 173 ? 9.242 -6.667 5.033 1.00 91.94 173 LEU A O 1
ATOM 1343 N N . VAL A 1 174 ? 7.097 -6.792 4.343 1.00 90.94 174 VAL A N 1
ATOM 1344 C CA . VAL A 1 174 ? 6.740 -7.946 5.174 1.00 90.94 174 VAL A CA 1
ATOM 1345 C C . VAL A 1 174 ? 6.389 -9.137 4.297 1.00 90.94 174 VAL A C 1
ATOM 1347 O O . VAL A 1 174 ? 5.693 -8.998 3.291 1.00 90.94 174 VAL A O 1
ATOM 1350 N N . ASP A 1 175 ? 6.873 -10.310 4.698 1.00 87.06 175 ASP A N 1
ATOM 1351 C CA . ASP A 1 175 ? 6.541 -11.578 4.043 1.00 87.06 175 ASP A CA 1
ATOM 1352 C C . ASP A 1 175 ? 5.095 -12.002 4.345 1.00 87.06 175 ASP A C 1
ATOM 1354 O O . ASP A 1 175 ? 4.405 -12.528 3.477 1.00 87.06 175 ASP A O 1
ATOM 1358 N N . ASP A 1 176 ? 4.637 -11.758 5.575 1.00 89.19 176 ASP A N 1
ATOM 1359 C CA . ASP A 1 176 ? 3.286 -12.059 6.040 1.00 89.19 176 ASP A CA 1
ATOM 1360 C C . ASP A 1 176 ? 2.725 -10.847 6.785 1.00 89.19 176 ASP A C 1
ATOM 1362 O O . ASP A 1 176 ? 3.270 -10.406 7.801 1.00 89.19 176 ASP A O 1
ATOM 1366 N N . ILE A 1 177 ? 1.609 -10.312 6.290 1.00 94.56 177 ILE A N 1
ATOM 1367 C CA . ILE A 1 177 ? 0.951 -9.155 6.896 1.00 94.56 177 ILE A CA 1
ATOM 1368 C C . ILE A 1 177 ? 0.461 -9.443 8.322 1.00 94.56 177 ILE A C 1
ATOM 1370 O O . ILE A 1 177 ? 0.383 -8.527 9.142 1.00 94.56 177 ILE A O 1
ATOM 1374 N N . ALA A 1 178 ? 0.190 -10.709 8.660 1.00 94.00 178 ALA A N 1
ATOM 1375 C CA . ALA A 1 178 ? -0.198 -11.114 10.008 1.00 94.00 178 ALA A CA 1
ATOM 1376 C C . ALA A 1 178 ? 0.927 -10.924 11.043 1.00 94.00 178 ALA A C 1
ATOM 1378 O O . ALA A 1 178 ? 0.639 -10.817 12.234 1.00 94.00 178 ALA A O 1
ATOM 1379 N N . ALA A 1 179 ? 2.189 -10.854 10.605 1.00 93.06 179 ALA A N 1
ATOM 1380 C CA . ALA A 1 179 ? 3.338 -10.619 11.476 1.00 93.06 179 ALA A CA 1
ATOM 1381 C C . ALA A 1 179 ? 3.636 -9.128 11.712 1.00 93.06 179 ALA A C 1
ATOM 1383 O O . ALA A 1 179 ? 4.397 -8.813 12.622 1.00 93.06 179 ALA A O 1
ATOM 1384 N N . LEU A 1 180 ? 3.035 -8.226 10.924 1.00 95.38 180 LEU A N 1
ATOM 1385 C CA . LEU A 1 180 ? 3.275 -6.787 11.019 1.00 95.38 180 LEU A CA 1
ATOM 1386 C C . LEU A 1 180 ? 2.920 -6.253 12.411 1.00 95.38 180 LEU A C 1
ATOM 1388 O O . LEU A 1 180 ? 1.806 -6.477 12.897 1.00 95.38 180 LEU A O 1
ATOM 1392 N N . THR A 1 181 ? 3.819 -5.470 13.009 1.00 95.50 181 THR A N 1
ATOM 1393 C CA . THR A 1 181 ? 3.552 -4.787 14.284 1.00 95.50 181 THR A CA 1
ATOM 1394 C C . THR A 1 181 ? 3.523 -3.265 14.152 1.00 95.50 181 THR A C 1
ATOM 1396 O O . THR A 1 181 ? 4.003 -2.675 13.182 1.00 95.50 181 THR A O 1
ATOM 1399 N N . ALA A 1 182 ? 2.926 -2.597 15.144 1.00 94.81 182 ALA A N 1
ATOM 1400 C CA . ALA A 1 182 ? 2.825 -1.139 15.165 1.00 94.81 182 ALA A CA 1
ATOM 1401 C C . ALA A 1 182 ? 4.207 -0.480 15.317 1.00 94.81 182 ALA A C 1
ATOM 1403 O O . ALA A 1 182 ? 4.459 0.581 14.747 1.00 94.81 182 ALA A O 1
ATOM 1404 N N . GLU A 1 183 ? 5.110 -1.132 16.053 1.00 92.06 183 GLU A N 1
ATOM 1405 C CA . GLU A 1 183 ? 6.481 -0.686 16.288 1.00 92.06 183 GLU A CA 1
ATOM 1406 C C . GLU A 1 183 ? 7.288 -0.639 14.988 1.00 92.06 183 GLU A C 1
ATOM 1408 O O . GLU A 1 183 ? 8.013 0.328 14.753 1.00 92.06 183 GLU A O 1
ATOM 1413 N N . GLU A 1 184 ? 7.125 -1.639 14.116 1.00 89.06 184 GLU A N 1
ATOM 1414 C CA . GLU A 1 184 ? 7.828 -1.704 12.831 1.00 89.06 184 GLU A CA 1
ATOM 1415 C C . GLU A 1 184 ? 7.469 -0.532 11.918 1.00 89.06 184 GLU A C 1
ATOM 1417 O O . GLU A 1 184 ? 8.315 -0.060 11.161 1.00 89.06 184 GLU A O 1
ATOM 1422 N N . ILE A 1 185 ? 6.237 -0.024 12.014 1.00 92.50 185 ILE A N 1
ATOM 1423 C CA . ILE A 1 185 ? 5.732 1.054 11.156 1.00 92.50 185 ILE A CA 1
ATOM 1424 C C . ILE A 1 185 ? 5.715 2.429 11.831 1.00 92.50 185 ILE A C 1
ATOM 1426 O O . ILE A 1 185 ? 5.237 3.397 11.235 1.00 92.50 185 ILE A O 1
ATOM 1430 N N . GLN A 1 186 ? 6.246 2.542 13.051 1.00 89.50 186 GLN A N 1
ATOM 1431 C CA . GLN A 1 186 ? 6.182 3.766 13.852 1.00 89.50 186 GLN A CA 1
ATOM 1432 C C . GLN A 1 186 ? 6.808 4.971 13.138 1.00 89.50 186 GLN A C 1
ATOM 1434 O O . GLN A 1 186 ? 6.222 6.054 13.108 1.00 89.50 186 GLN A O 1
ATOM 1439 N N . GLU A 1 187 ? 7.974 4.769 12.526 1.00 86.00 187 GLU A N 1
ATOM 1440 C CA . GLU A 1 187 ? 8.719 5.807 11.798 1.00 86.00 187 GLU A CA 1
ATOM 1441 C C . GLU A 1 187 ? 8.691 5.605 10.275 1.00 86.00 187 GLU A C 1
ATOM 1443 O O . GLU A 1 187 ? 9.299 6.367 9.519 1.00 86.00 187 GLU A O 1
ATOM 1448 N N . ARG A 1 188 ? 7.963 4.585 9.810 1.00 87.94 188 ARG A N 1
ATOM 1449 C CA . ARG A 1 188 ? 7.918 4.184 8.404 1.00 87.94 188 ARG A CA 1
ATOM 1450 C C . ARG A 1 188 ? 6.721 4.809 7.706 1.00 87.94 188 ARG A C 1
ATOM 1452 O O . ARG A 1 188 ? 5.715 5.177 8.312 1.00 87.9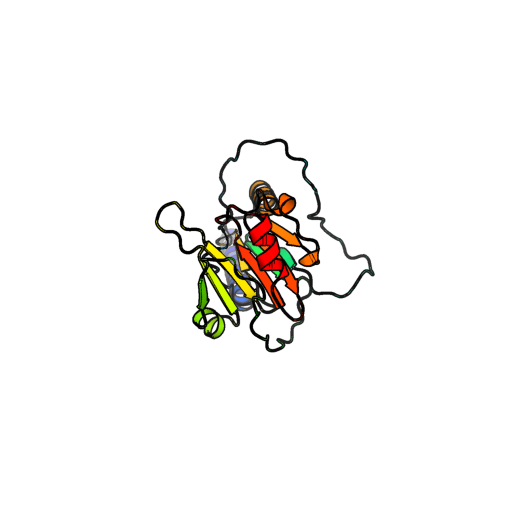4 188 ARG A O 1
ATOM 1459 N N . SER A 1 189 ? 6.858 4.974 6.399 1.00 89.88 189 SER A N 1
ATOM 1460 C CA . SER A 1 189 ? 5.875 5.671 5.571 1.00 89.88 189 SER A CA 1
ATOM 1461 C C . SER A 1 189 ? 5.064 4.731 4.696 1.00 89.88 189 SER A C 1
ATOM 1463 O O . SER A 1 189 ? 3.927 5.063 4.362 1.00 89.88 189 SER A O 1
ATOM 1465 N N . VAL A 1 190 ? 5.627 3.578 4.337 1.00 92.62 190 VAL A N 1
ATOM 1466 C CA . VAL A 1 190 ? 5.016 2.627 3.410 1.00 92.62 190 VAL A CA 1
ATOM 1467 C C . VAL A 1 190 ? 5.163 1.206 3.938 1.00 92.62 190 VAL A C 1
ATOM 1469 O O . VAL A 1 190 ? 6.237 0.835 4.403 1.00 92.62 190 VAL A O 1
ATOM 1472 N N . VAL A 1 191 ? 4.099 0.415 3.832 1.00 94.81 191 VAL A N 1
ATOM 1473 C CA . VAL A 1 191 ? 4.104 -1.033 4.074 1.00 94.81 191 VAL A CA 1
ATOM 1474 C C . VAL A 1 191 ? 3.818 -1.732 2.756 1.00 94.81 191 VAL A C 1
ATOM 1476 O O . VAL A 1 191 ? 2.909 -1.330 2.031 1.00 94.81 191 VAL A O 1
ATOM 1479 N N . THR A 1 192 ? 4.608 -2.748 2.425 1.00 94.56 192 THR A N 1
ATOM 1480 C CA . THR A 1 192 ? 4.457 -3.544 1.205 1.00 94.56 192 THR A CA 1
ATOM 1481 C C . THR A 1 192 ? 4.512 -5.028 1.541 1.00 94.56 192 THR A C 1
ATOM 1483 O O . THR A 1 192 ? 5.358 -5.446 2.329 1.00 94.56 192 THR A O 1
ATOM 1486 N N . TRP A 1 193 ? 3.616 -5.816 0.952 1.00 94.38 193 TRP A N 1
ATOM 1487 C CA . TRP A 1 193 ? 3.572 -7.267 1.138 1.00 94.38 193 TRP A CA 1
ATOM 1488 C C . TRP A 1 193 ? 2.921 -7.957 -0.055 1.00 94.38 193 TRP A C 1
ATOM 1490 O O . TRP A 1 193 ? 2.245 -7.326 -0.865 1.00 94.38 193 TRP A O 1
ATOM 1500 N N . THR A 1 194 ? 3.110 -9.262 -0.156 1.00 91.62 194 THR A N 1
ATOM 1501 C CA . THR A 1 194 ? 2.468 -10.129 -1.150 1.00 91.62 194 THR A CA 1
ATOM 1502 C C . THR A 1 194 ? 1.355 -10.933 -0.495 1.00 91.62 194 THR A C 1
ATOM 1504 O O . THR A 1 194 ? 1.532 -11.429 0.615 1.00 91.62 194 THR A O 1
ATOM 1507 N N . ALA A 1 195 ? 0.214 -11.086 -1.166 1.00 89.06 195 ALA A N 1
ATOM 1508 C CA . ALA A 1 195 ? -0.842 -11.995 -0.726 1.00 89.06 195 ALA A CA 1
ATOM 1509 C C . ALA A 1 195 ? -1.621 -12.533 -1.933 1.00 89.06 195 ALA A C 1
ATOM 1511 O O . ALA A 1 195 ? -2.142 -11.764 -2.742 1.00 89.06 195 ALA A O 1
ATOM 1512 N N . GLY A 1 196 ? -1.690 -13.864 -2.037 1.00 85.75 196 GLY A N 1
ATOM 1513 C CA . GLY A 1 196 ? -2.293 -14.551 -3.179 1.00 85.75 196 GLY A CA 1
ATOM 1514 C C . GLY A 1 196 ? -1.603 -14.182 -4.493 1.00 85.75 196 GLY A C 1
ATOM 1515 O O . GLY A 1 196 ? -0.376 -14.199 -4.582 1.00 85.75 196 GLY A O 1
ATOM 1516 N N . ASP A 1 197 ? -2.405 -13.799 -5.484 1.00 85.81 197 ASP A N 1
ATOM 1517 C CA . ASP A 1 197 ? -1.959 -13.437 -6.835 1.00 85.81 197 ASP A CA 1
ATOM 1518 C C . ASP A 1 197 ? -1.707 -11.923 -6.982 1.00 85.81 197 ASP A C 1
ATOM 1520 O O . ASP A 1 197 ? -1.860 -11.339 -8.055 1.00 85.81 197 ASP A O 1
ATOM 1524 N N . SER A 1 198 ? -1.392 -11.236 -5.883 1.00 90.19 198 SER A N 1
ATOM 1525 C CA . SER A 1 198 ? -1.225 -9.781 -5.849 1.00 90.19 198 SER A CA 1
ATOM 1526 C C . SER A 1 198 ? -0.155 -9.353 -4.853 1.00 90.19 198 SER A C 1
ATOM 1528 O O . SER A 1 198 ? 0.209 -10.083 -3.927 1.00 90.19 198 SER A O 1
ATOM 1530 N N . TYR A 1 199 ? 0.313 -8.120 -5.005 1.00 91.94 199 TYR A N 1
ATOM 1531 C CA . TYR A 1 199 ? 1.062 -7.437 -3.959 1.00 91.94 199 TYR A CA 1
ATOM 1532 C C . TYR A 1 199 ? 0.427 -6.096 -3.625 1.00 91.94 199 TYR A C 1
ATOM 1534 O O . TYR A 1 199 ? -0.267 -5.489 -4.438 1.00 91.94 199 TYR A O 1
ATOM 1542 N N . TYR A 1 200 ? 0.638 -5.653 -2.397 1.00 94.56 200 TYR A N 1
ATOM 1543 C CA . TYR A 1 200 ? -0.042 -4.516 -1.816 1.00 94.56 200 TYR A CA 1
ATOM 1544 C C . TYR A 1 200 ? 0.955 -3.443 -1.428 1.00 94.56 200 TYR A C 1
ATOM 1546 O O . TYR A 1 200 ? 2.046 -3.748 -0.950 1.00 94.56 200 TYR A O 1
ATOM 1554 N N . VAL A 1 201 ? 0.557 -2.185 -1.590 1.00 94.50 201 VAL A N 1
ATOM 1555 C CA . VAL A 1 201 ? 1.313 -1.018 -1.130 1.00 94.50 201 VAL A CA 1
ATOM 1556 C C . VAL A 1 201 ? 0.378 -0.111 -0.346 1.00 94.50 201 VAL A C 1
ATOM 1558 O O . VAL A 1 201 ? -0.584 0.429 -0.894 1.00 94.50 201 VAL A O 1
ATOM 1561 N N . ALA A 1 202 ? 0.680 0.081 0.935 1.00 94.81 202 ALA A N 1
ATOM 1562 C CA . ALA A 1 202 ? -0.070 0.950 1.831 1.00 94.81 202 ALA A CA 1
ATOM 1563 C C . ALA A 1 202 ? 0.778 2.148 2.271 1.00 94.81 202 ALA A C 1
ATOM 1565 O O . ALA A 1 202 ? 1.873 1.977 2.805 1.00 94.81 202 ALA A O 1
ATOM 1566 N N . SER A 1 203 ? 0.269 3.370 2.093 1.00 93.19 203 SER A N 1
ATOM 1567 C CA . SER A 1 203 ? 0.912 4.590 2.602 1.00 93.19 203 SER A CA 1
ATOM 1568 C C . SER A 1 203 ? 0.362 4.943 3.973 1.00 93.19 203 SER A C 1
ATOM 1570 O O . SER A 1 203 ? -0.744 5.461 4.106 1.00 93.19 203 SER A O 1
ATOM 1572 N N . VAL A 1 204 ? 1.163 4.645 4.993 1.00 92.50 204 VAL A N 1
ATOM 1573 C CA . VAL A 1 204 ? 0.793 4.698 6.414 1.00 92.50 204 VAL A CA 1
ATOM 1574 C C . VAL A 1 204 ? 1.290 5.965 7.112 1.00 92.50 204 VAL A C 1
ATOM 1576 O O . VAL A 1 204 ? 0.969 6.199 8.275 1.00 92.50 204 VAL A O 1
ATOM 1579 N N . TYR A 1 205 ? 2.073 6.802 6.422 1.00 85.88 205 TYR A N 1
ATOM 1580 C CA . TYR A 1 205 ? 2.733 7.988 6.985 1.00 85.88 205 TYR A CA 1
ATOM 1581 C C . TYR A 1 205 ? 1.775 8.954 7.704 1.00 85.88 205 TYR A C 1
ATOM 1583 O O . TYR A 1 205 ? 2.115 9.469 8.768 1.00 85.88 205 TYR A O 1
ATOM 1591 N N . ARG A 1 206 ? 0.588 9.219 7.137 1.00 86.00 206 ARG A N 1
ATOM 1592 C CA . ARG A 1 206 ? -0.345 10.229 7.674 1.00 86.00 206 ARG A CA 1
ATOM 1593 C C . ARG A 1 206 ? -1.230 9.715 8.802 1.0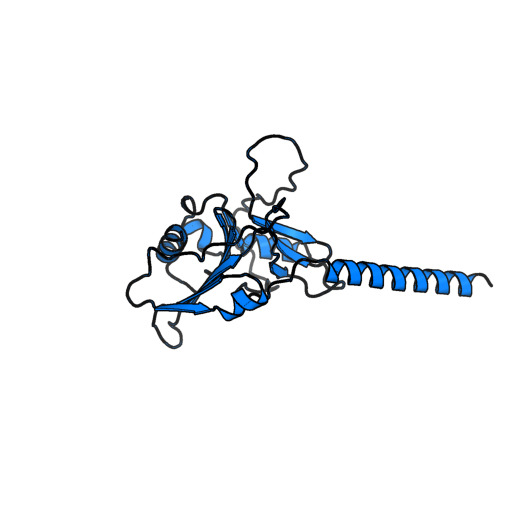0 86.00 206 ARG A C 1
ATOM 1595 O O . ARG A 1 206 ? -1.825 10.534 9.497 1.00 86.00 206 ARG A O 1
ATOM 1602 N N . TRP A 1 207 ? -1.322 8.399 8.968 1.00 92.50 207 TRP A N 1
ATOM 1603 C CA . TRP A 1 207 ? -2.145 7.793 10.005 1.00 92.50 207 TRP A CA 1
ATOM 1604 C C . TRP A 1 207 ? -1.351 7.684 11.306 1.00 92.50 207 TRP A C 1
ATOM 1606 O O . TRP A 1 207 ? -0.271 7.087 11.329 1.00 92.50 207 TRP A O 1
ATOM 1616 N N . GLN A 1 208 ? -1.850 8.304 12.373 1.00 92.19 208 GLN A N 1
ATOM 1617 C CA . GLN A 1 208 ? -1.126 8.432 13.640 1.00 92.19 208 GLN A CA 1
ATOM 1618 C C . GLN A 1 208 ? -1.216 7.167 14.492 1.00 92.19 208 GLN A C 1
ATOM 1620 O O . GLN A 1 208 ? -0.205 6.741 15.046 1.00 92.19 208 GLN A O 1
ATOM 1625 N N . ASP A 1 209 ? -2.400 6.559 14.583 1.00 95.19 209 ASP A N 1
ATOM 1626 C CA . ASP A 1 209 ? -2.589 5.324 15.342 1.00 95.19 209 ASP A CA 1
ATOM 1627 C C . ASP A 1 209 ? -2.081 4.122 14.536 1.00 95.19 209 ASP A C 1
ATOM 1629 O O . ASP A 1 209 ? -2.752 3.602 13.644 1.00 95.19 209 ASP A O 1
ATOM 1633 N N . LYS A 1 210 ? -0.854 3.686 14.829 1.00 95.19 210 LYS A N 1
ATOM 1634 C CA . LYS A 1 210 ? -0.227 2.565 14.124 1.00 95.19 210 LYS A CA 1
ATOM 1635 C C . LYS A 1 210 ? -0.853 1.215 14.462 1.00 95.19 210 LYS A C 1
ATOM 1637 O O . LYS A 1 210 ? -0.863 0.341 13.602 1.00 95.19 210 LYS A O 1
ATOM 1642 N N . ALA A 1 211 ? -1.414 1.044 15.658 1.00 96.69 211 ALA A N 1
ATOM 1643 C CA . ALA A 1 211 ? -2.115 -0.188 16.006 1.00 96.69 211 ALA A CA 1
ATOM 1644 C C . ALA A 1 211 ? -3.401 -0.329 15.180 1.00 96.69 211 ALA A C 1
ATOM 1646 O O . ALA A 1 211 ? -3.730 -1.416 14.700 1.00 96.69 211 ALA A O 1
ATOM 1647 N N . GLU A 1 212 ? -4.092 0.786 14.947 1.00 96.62 212 GLU A N 1
ATOM 1648 C CA . GLU A 1 212 ? -5.245 0.827 14.055 1.00 96.62 212 GLU A CA 1
ATOM 1649 C C . GLU A 1 212 ? -4.864 0.523 12.600 1.00 96.62 212 GLU A C 1
ATOM 1651 O O . GLU A 1 212 ? -5.537 -0.289 11.964 1.00 96.62 212 GLU A O 1
ATOM 1656 N N . VAL A 1 213 ? -3.753 1.082 12.098 1.00 97.06 213 VAL A N 1
ATOM 1657 C CA . VAL A 1 213 ? -3.217 0.740 10.766 1.00 97.06 213 VAL A CA 1
ATOM 1658 C C . VAL A 1 213 ? -2.973 -0.759 10.643 1.00 97.06 213 VAL A C 1
ATOM 1660 O O . VAL A 1 213 ? -3.460 -1.370 9.697 1.00 97.06 213 VAL A O 1
ATOM 1663 N N . VAL A 1 214 ? -2.262 -1.368 11.597 1.00 97.88 214 VAL A N 1
ATOM 1664 C CA . VAL A 1 214 ? -1.986 -2.814 11.585 1.00 97.88 214 VAL A CA 1
ATOM 1665 C C . VAL A 1 214 ? -3.286 -3.610 11.492 1.00 97.88 214 VAL A C 1
ATOM 1667 O O . VAL A 1 214 ? -3.405 -4.493 10.646 1.00 97.88 214 VAL A O 1
ATOM 1670 N N . LYS A 1 215 ? -4.298 -3.246 12.286 1.00 97.88 215 LYS A N 1
ATOM 1671 C CA . LYS A 1 215 ? -5.601 -3.919 12.279 1.00 97.88 215 LYS A CA 1
ATOM 1672 C C . LYS A 1 215 ? -6.343 -3.777 10.945 1.00 97.88 215 LYS A C 1
ATOM 1674 O O . LYS A 1 215 ? -6.980 -4.734 10.512 1.00 97.88 215 LYS A O 1
ATOM 1679 N N . ILE A 1 216 ? -6.261 -2.615 10.290 1.00 97.56 216 ILE A N 1
ATOM 1680 C CA . ILE A 1 216 ? -6.811 -2.411 8.941 1.00 97.56 216 ILE A CA 1
ATOM 1681 C C . ILE A 1 216 ? -6.097 -3.324 7.942 1.00 97.56 216 ILE A C 1
ATOM 1683 O O . ILE A 1 216 ? -6.760 -4.079 7.234 1.00 97.56 216 ILE A O 1
ATOM 1687 N N . LEU A 1 217 ? -4.760 -3.284 7.899 1.00 97.69 217 LEU A N 1
ATOM 1688 C CA . LEU A 1 217 ? -3.983 -4.018 6.896 1.00 97.69 217 LEU A CA 1
ATOM 1689 C C . LEU A 1 217 ? -4.111 -5.541 7.067 1.00 97.69 217 LEU A C 1
ATOM 1691 O O . LEU A 1 217 ? -4.309 -6.257 6.091 1.00 97.69 217 LEU A O 1
ATOM 1695 N N . GLN A 1 218 ? -4.103 -6.040 8.306 1.00 97.00 218 GLN A N 1
ATOM 1696 C CA . GLN A 1 218 ? -4.354 -7.457 8.618 1.00 97.00 218 GLN A CA 1
ATOM 1697 C C . GLN A 1 218 ? -5.801 -7.893 8.331 1.00 97.00 218 GLN A C 1
ATOM 1699 O O . GLN A 1 218 ? -6.097 -9.088 8.221 1.00 97.00 218 GLN A O 1
ATOM 1704 N N . GLY A 1 219 ? -6.716 -6.930 8.212 1.00 95.69 219 GLY A N 1
ATOM 1705 C CA . GLY A 1 219 ? -8.108 -7.135 7.832 1.00 95.69 219 GLY A CA 1
ATOM 1706 C C . GLY A 1 219 ? -8.346 -7.223 6.322 1.00 95.69 219 GLY A C 1
ATOM 1707 O O . GLY A 1 219 ? -9.492 -7.444 5.929 1.00 95.69 219 GLY A O 1
ATOM 1708 N N . ILE A 1 220 ? -7.318 -7.064 5.486 1.00 95.62 220 ILE A N 1
ATOM 1709 C CA . ILE A 1 220 ? -7.437 -7.174 4.027 1.00 95.62 220 ILE A CA 1
ATOM 1710 C C . ILE A 1 220 ? -7.566 -8.645 3.619 1.00 95.62 220 ILE A C 1
ATOM 1712 O O . ILE A 1 220 ? -6.869 -9.511 4.158 1.00 95.62 220 ILE A O 1
ATOM 1716 N N . ARG A 1 221 ? -8.483 -8.937 2.699 1.00 89.94 221 ARG A N 1
ATOM 1717 C CA . ARG A 1 221 ? -8.687 -10.257 2.093 1.00 89.94 221 ARG A CA 1
ATOM 1718 C C . ARG A 1 221 ? -8.597 -10.164 0.585 1.00 89.94 221 ARG A C 1
ATOM 1720 O O . ARG A 1 221 ? -9.115 -9.155 0.058 1.00 89.94 221 ARG A O 1
#

Nearest PDB structures (foldseek):
  6yfi-assembly2_D  TM=2.434E-01  e=9.157E+00  Leviviridae sp.

Solvent-accessible surface area (backbone atoms only — not comparable to full-atom values): 13023 Å² total; per-residue (Å²): 140,62,64,73,61,54,53,50,50,52,50,50,52,54,54,48,52,49,52,53,49,51,51,49,60,70,67,44,56,69,67,49,86,57,95,63,63,69,63,70,72,95,61,94,69,76,86,69,93,63,84,79,80,83,74,85,71,88,75,76,91,75,85,90,81,78,98,60,67,40,56,40,82,46,78,59,88,20,29,35,24,43,32,33,53,85,39,63,91,70,86,67,88,73,77,79,74,42,73,76,43,76,64,89,68,45,47,79,47,75,42,66,69,49,26,79,76,69,61,24,46,36,37,38,38,33,55,70,48,66,80,92,67,44,30,48,40,40,41,36,43,32,47,38,64,44,30,31,70,44,39,55,92,45,85,88,42,62,73,44,72,68,51,53,52,50,47,64,56,30,50,41,74,39,84,50,64,83,72,59,51,37,76,76,46,68,82,23,34,33,43,33,30,37,59,90,76,27,31,36,46,32,26,46,58,60,44,81,60,37,61,58,49,41,52,36,63,54,25,53,86

Mean predicted aligned error: 11.96 Å

Secondary structure (DSSP, 8-state):
--HHHHHHHHHHHHHHHHHHHHHHHHHS------TTS---------------------------S----EEEEEEETTEEEEEEET--SS-PPPPPP-BS---TT-EEEEEHHHHHHHS-EEEEEE-S--GGG--EEEEEEEETT--EEEE--STTSPPPHHHHHHHHHHEEEES-GGG--TTTTSS-SEEEEEETTEEEEEE-TT-S-HHHHHHHHHTB-

Foldseek 3Di:
DCVVVVVVVVVVVVVVVVVVVVVVVVVQQPAQADPQLPQLDPDPDPPPPDDPPPDPDPDDDDDDDDDDWFWDFDDDQQFTKTATPPADPDWDQDDAKDWQDADPQKDKDWDCPSCVVRVKTKIKIWSNDDDPLIFIKIKIKHARSHIHTRYGDDNVNHQDPSNVVSCSQAEDTDADLLPDDLVSCQRHQWYWYDDDRIIMIMGCNRPNPSRVVSSRSNRMD

pLDDT: mean 77.67, std 17.64, range [33.38, 97.88]